Protein AF-A0A5D5AL04-F1 (afdb_monomer)

Sequence (338 aa):
MSRSDGGATDTDVDTGRRIQTFDVGSADVNRARELASLRPDDERTLESIAHVFAAERDDLATGFVEAVREHPAADALDRDELDGSLEREQRELLEELPHGECDAAFFDRRISGDETATLLAAGPDAYLGSREVYYEGILRAIADDVKAEYAPETDLEPVEDERTDGGAVTTNADSPNGVSDAVDAVVDRALAFVRVANVDEQLAMRAYASARDDEVEAYEAKLERQQSKLDDYERQIEEYEAKLERTEDSREALETATERVKSSVDEVRSVSDDVTRRTERIDDLADEQEGSINEIAGEISGLSATVEEIASNAEEVSATSERAEELTDDTTDTAQEA

Secondary structure (DSSP, 8-state):
-------------------------HHHHHHHHHHHT--HHHHHHHHHTHHHHHHHHHHHHHHHHHHHHHSGGGGGS-TTTSSSHHHHHHHHHHHHGGGS---HHHHHHHHSSHHHHHHHHH-HHHHHHHTHHHHHHHHHHHHHHHHHHT---------------------GGGSTTHHHHHHHHHHHHHHHHHHHHHHHHHHHHHHHHHHHHHHHHHHHHHHHHHHHHHHHHHHHHHHHHHHHHHHHHHHHHHHHHHHHHHHHHHHHHHHHHHHHHHHHHHHHHHHHHHHHHHHHHHHHHHHHHHHHHHHHHHHHHHHHHHHHHHHHHHHHHHHH--

Foldseek 3Di:
DDDDDDPDPPCPPDDDQQLDADQQDQVLLVVLCVVLVQDLVLLVLLLVCLVLLVVCLQVLLVLLLVLLCPDPLVVVADPVLSPPPSSVVSSVCSNVLSNRPPGSVVLSCVLNDPNLSRQCSSHLCSVVRSCVSVLVRSLVSQLVVLCVQLPPPPPDDPDPDDDDPDDDPDDCPPPPCSVVVSVVSSVSSSSSVVSSVSSSSSSNVVSSVVSVVVVVVVVVVVVVVVVVVVVVVVVVVVVVVVVVVVVVVVVVVVVVVVVVVVVVVVVVVVVVVVVVVVVVVVVVVVVVVVVVVVVVVVVVVVVVVVVVVVVVVVVVVVVVVVVVVVVVVVVVVVVVVD

Structure (mmCIF, N/CA/C/O backbone):
data_AF-A0A5D5AL04-F1
#
_entry.id   AF-A0A5D5AL04-F1
#
loop_
_atom_site.group_PDB
_atom_site.id
_atom_site.type_symbol
_atom_site.label_atom_id
_atom_site.label_alt_id
_atom_site.label_comp_id
_atom_site.label_asym_id
_atom_site.label_entity_id
_atom_site.label_seq_id
_atom_site.pdbx_PDB_ins_code
_atom_site.Cartn_x
_atom_site.Cartn_y
_atom_site.Cartn_z
_atom_site.occupancy
_atom_site.B_iso_or_equiv
_atom_site.auth_seq_id
_atom_site.auth_comp_id
_atom_site.auth_asym_id
_atom_site.auth_atom_id
_atom_site.pdbx_PDB_model_num
ATOM 1 N N . MET A 1 1 ? 1.130 -22.561 33.135 1.00 36.22 1 MET A N 1
ATOM 2 C CA . MET A 1 1 ? 1.062 -23.740 32.246 1.00 36.22 1 MET A CA 1
ATOM 3 C C . MET A 1 1 ? 0.287 -23.335 31.007 1.00 36.22 1 MET A C 1
ATOM 5 O O . MET A 1 1 ? -0.773 -22.763 31.189 1.00 36.22 1 MET A O 1
ATOM 9 N N . SER A 1 2 ? 0.857 -23.635 29.830 1.00 36.88 2 SER A N 1
ATOM 10 C CA . SER A 1 2 ? 0.327 -23.508 28.453 1.00 36.88 2 SER A CA 1
ATOM 11 C C . SER A 1 2 ? -0.110 -22.109 27.998 1.00 36.88 2 SER A C 1
ATOM 13 O O . SER A 1 2 ? -0.991 -21.519 28.601 1.00 36.88 2 SER A O 1
ATOM 15 N N . ARG A 1 3 ? 0.607 -21.480 27.046 1.00 35.94 3 ARG A N 1
ATOM 16 C CA . ARG A 1 3 ? 0.515 -21.676 25.569 1.00 35.94 3 ARG A CA 1
ATOM 17 C C . ARG A 1 3 ? -0.892 -21.336 25.060 1.00 35.94 3 ARG A C 1
ATOM 19 O O . ARG A 1 3 ? -1.846 -21.810 25.648 1.00 35.94 3 ARG A O 1
ATOM 26 N N . SER A 1 4 ? -1.131 -20.648 23.957 1.00 39.19 4 SER A N 1
ATOM 27 C CA . SER A 1 4 ? -0.363 -19.927 22.934 1.00 39.19 4 SER A CA 1
ATOM 28 C C . SER A 1 4 ? -1.421 -19.691 21.855 1.00 39.19 4 SER A C 1
ATOM 30 O O . SER A 1 4 ? -2.043 -20.668 21.457 1.00 39.19 4 SER A O 1
ATOM 32 N N . ASP A 1 5 ? -1.637 -18.462 21.415 1.00 37.41 5 ASP A N 1
ATOM 33 C CA . ASP A 1 5 ? -2.084 -18.147 20.052 1.00 37.41 5 ASP A CA 1
ATOM 34 C C . ASP A 1 5 ? -1.955 -16.622 19.943 1.00 37.41 5 ASP A C 1
ATOM 36 O O . ASP A 1 5 ? -2.556 -15.883 20.713 1.00 37.41 5 ASP A O 1
ATOM 40 N N . GLY A 1 6 ? -1.023 -16.083 19.164 1.00 33.12 6 GLY A N 1
ATOM 41 C CA . GLY A 1 6 ? -0.797 -16.469 17.773 1.00 33.12 6 GLY A CA 1
ATOM 42 C C . GLY A 1 6 ? -1.682 -15.635 16.845 1.00 33.12 6 GLY A C 1
ATOM 43 O O . GLY A 1 6 ? -2.194 -16.153 15.865 1.00 33.12 6 GLY A O 1
ATOM 44 N N . GLY A 1 7 ? -1.908 -14.357 17.170 1.00 29.14 7 GLY A N 1
ATOM 45 C CA . GLY A 1 7 ? -2.490 -13.394 16.241 1.00 29.14 7 GLY A CA 1
ATOM 46 C C . GLY A 1 7 ? -1.429 -13.010 15.222 1.00 29.14 7 GLY A C 1
ATOM 47 O O . GLY A 1 7 ? -0.551 -12.206 15.526 1.00 29.14 7 GLY A O 1
ATOM 48 N N . ALA A 1 8 ? -1.483 -13.675 14.072 1.00 34.47 8 ALA A N 1
ATOM 49 C CA . ALA A 1 8 ? -0.608 -13.495 12.930 1.00 34.47 8 ALA A CA 1
ATOM 50 C C . ALA A 1 8 ? -0.366 -12.009 12.638 1.00 34.47 8 ALA A C 1
ATOM 52 O O . ALA A 1 8 ? -1.284 -11.257 12.311 1.00 34.47 8 ALA A O 1
ATOM 53 N N . THR A 1 9 ? 0.895 -11.602 12.751 1.00 34.66 9 THR A N 1
ATOM 54 C CA . THR A 1 9 ? 1.420 -10.463 12.016 1.00 34.66 9 THR A CA 1
ATOM 55 C C . THR A 1 9 ? 1.240 -10.794 10.545 1.00 34.66 9 THR A C 1
ATOM 57 O O . THR A 1 9 ? 1.940 -11.659 10.015 1.00 34.66 9 THR A O 1
ATOM 60 N N . ASP A 1 10 ? 0.253 -10.157 9.921 1.00 32.47 10 ASP A N 1
ATOM 61 C CA . ASP A 1 10 ? 0.095 -10.112 8.473 1.00 32.47 10 ASP A CA 1
ATOM 62 C C . ASP A 1 10 ? 1.333 -9.404 7.919 1.00 32.47 10 ASP A C 1
ATOM 64 O O . ASP A 1 10 ? 1.432 -8.179 7.847 1.00 32.47 10 ASP A O 1
ATOM 68 N N . THR A 1 11 ? 2.364 -10.216 7.722 1.00 34.59 11 THR A N 1
ATOM 69 C CA . THR A 1 11 ? 3.660 -9.827 7.196 1.00 34.59 11 THR A CA 1
ATOM 70 C C . THR A 1 11 ? 3.531 -10.037 5.705 1.00 34.59 11 THR A C 1
ATOM 72 O O . THR A 1 11 ? 4.137 -10.940 5.144 1.00 34.59 11 THR A O 1
ATOM 75 N N . ASP A 1 12 ? 2.691 -9.221 5.076 1.00 31.91 12 ASP A N 1
ATOM 76 C CA . ASP A 1 12 ? 2.691 -9.061 3.627 1.00 31.91 12 ASP A CA 1
ATOM 77 C C . ASP A 1 12 ? 3.860 -8.121 3.287 1.00 31.91 12 ASP A C 1
ATOM 79 O O . ASP A 1 12 ? 3.718 -6.954 2.924 1.00 31.91 12 ASP A O 1
ATOM 83 N N . VAL A 1 13 ? 5.055 -8.624 3.606 1.00 42.19 13 VAL A N 1
ATOM 84 C CA . VAL A 1 13 ? 6.355 -8.146 3.151 1.00 42.19 13 VAL A CA 1
ATOM 85 C C . VAL A 1 13 ? 6.809 -9.203 2.162 1.00 42.19 13 VAL A C 1
ATOM 87 O O . VAL A 1 13 ? 7.663 -10.015 2.488 1.00 42.19 13 VAL A O 1
ATOM 90 N N . ASP A 1 14 ? 6.161 -9.250 1.003 1.00 39.50 14 ASP A N 1
ATOM 91 C CA . ASP A 1 14 ? 6.799 -9.691 -0.231 1.00 39.50 14 ASP A CA 1
ATOM 92 C C . ASP A 1 14 ? 5.910 -9.314 -1.418 1.00 39.50 14 ASP A C 1
ATOM 94 O O . ASP A 1 14 ? 5.070 -10.072 -1.897 1.00 39.50 14 ASP A O 1
ATOM 98 N N . THR A 1 15 ? 6.056 -8.086 -1.891 1.00 36.84 15 THR A N 1
ATOM 99 C CA . THR A 1 15 ? 5.738 -7.811 -3.288 1.00 36.84 15 THR A CA 1
ATOM 100 C C . THR A 1 15 ? 7.000 -7.201 -3.845 1.00 36.84 15 THR A C 1
ATOM 102 O O . THR A 1 15 ? 7.194 -5.985 -3.811 1.00 36.84 15 THR A O 1
ATOM 105 N N . GLY A 1 16 ? 7.915 -8.081 -4.271 1.00 37.78 16 GLY A N 1
ATOM 106 C CA . GLY A 1 16 ? 8.957 -7.716 -5.218 1.00 37.78 16 GLY A CA 1
ATOM 107 C C . GLY A 1 16 ? 8.349 -6.756 -6.231 1.00 37.78 16 GLY A C 1
ATOM 108 O O . GLY A 1 16 ? 7.228 -6.980 -6.693 1.00 37.78 16 GLY A O 1
ATOM 109 N N . ARG A 1 17 ? 9.040 -5.637 -6.452 1.00 45.44 17 ARG A N 1
ATOM 110 C CA . ARG A 1 17 ? 8.623 -4.491 -7.264 1.00 45.44 17 ARG A CA 1
ATOM 111 C C . ARG A 1 17 ? 8.517 -4.913 -8.734 1.00 45.44 17 ARG A C 1
ATOM 113 O O . ARG A 1 17 ? 9.268 -4.455 -9.579 1.00 45.44 17 ARG A O 1
ATOM 120 N N . ARG A 1 18 ? 7.607 -5.834 -9.028 1.00 47.00 18 ARG A N 1
ATOM 121 C CA . ARG A 1 18 ? 7.218 -6.245 -10.361 1.00 47.00 18 ARG A CA 1
ATOM 122 C C . ARG A 1 18 ? 6.164 -5.251 -10.787 1.00 47.00 18 ARG A C 1
ATOM 124 O O . ARG A 1 18 ? 5.056 -5.234 -10.256 1.00 47.00 18 ARG A O 1
ATOM 131 N N . ILE A 1 19 ? 6.565 -4.380 -11.697 1.00 50.06 19 ILE A N 1
ATOM 132 C CA . ILE A 1 19 ? 5.641 -3.611 -12.516 1.00 50.06 19 ILE A CA 1
ATOM 133 C C . ILE A 1 19 ? 4.645 -4.624 -13.094 1.00 50.06 19 ILE A C 1
ATOM 135 O O . ILE A 1 19 ? 5.056 -5.530 -13.818 1.00 50.06 19 ILE A O 1
ATOM 139 N N . GLN A 1 20 ? 3.367 -4.547 -12.697 1.00 52.91 20 GLN A N 1
ATOM 140 C CA . GLN A 1 20 ? 2.340 -5.357 -13.351 1.00 52.91 20 GLN A CA 1
ATOM 141 C C . GLN A 1 20 ? 2.321 -4.973 -14.831 1.00 52.91 20 GLN A C 1
ATOM 143 O O . GLN A 1 20 ? 2.463 -3.803 -15.186 1.00 52.91 20 GLN A O 1
ATOM 148 N N . THR A 1 21 ? 2.260 -5.998 -15.673 1.00 55.88 21 THR A N 1
ATOM 149 C CA . THR A 1 21 ? 2.518 -5.936 -17.110 1.00 55.88 21 THR A CA 1
ATOM 150 C C . THR A 1 21 ? 1.619 -4.916 -17.791 1.00 55.88 21 THR A C 1
ATOM 152 O O . THR A 1 21 ? 0.400 -5.070 -17.850 1.00 55.88 21 THR A O 1
ATOM 155 N N . PHE A 1 22 ? 2.248 -3.869 -18.315 1.00 70.94 22 PHE A N 1
ATOM 156 C CA . PHE A 1 22 ? 1.641 -2.980 -19.286 1.00 70.94 22 PHE A CA 1
ATOM 157 C C . PHE A 1 22 ? 1.600 -3.710 -20.629 1.00 70.94 22 PHE A C 1
ATOM 159 O O . PHE A 1 22 ? 2.621 -3.803 -21.307 1.00 70.94 22 PHE A O 1
ATOM 166 N N . ASP A 1 23 ? 0.425 -4.215 -21.002 1.00 80.56 23 ASP A N 1
ATOM 167 C CA . ASP A 1 23 ? 0.227 -4.844 -22.309 1.00 80.56 23 ASP A CA 1
ATOM 168 C C . ASP A 1 23 ? 0.397 -3.790 -23.417 1.00 80.56 23 ASP A C 1
ATOM 170 O O . ASP A 1 23 ? -0.375 -2.826 -23.514 1.00 80.56 23 ASP A O 1
ATOM 174 N N . VAL A 1 24 ? 1.400 -3.963 -24.279 1.00 84.38 24 VAL A N 1
ATOM 175 C CA . VAL A 1 24 ? 1.680 -3.009 -25.359 1.00 84.38 24 VAL A CA 1
ATOM 176 C C . VAL A 1 24 ? 0.790 -3.314 -26.563 1.00 84.38 24 VAL A C 1
ATOM 178 O O . VAL A 1 24 ? 1.021 -4.242 -27.339 1.00 84.38 24 VAL A O 1
ATOM 181 N N . GLY A 1 25 ? -0.234 -2.487 -26.781 1.00 88.88 25 GLY A N 1
ATOM 182 C CA . GLY A 1 25 ? -1.136 -2.627 -27.919 1.00 88.88 25 GLY A CA 1
ATOM 183 C C . GLY A 1 25 ? -0.622 -1.971 -29.205 1.00 88.88 25 GLY A C 1
ATOM 184 O O . GLY A 1 25 ? 0.168 -1.026 -29.199 1.00 88.88 25 GLY A O 1
ATOM 185 N N . SER A 1 26 ? -1.177 -2.373 -30.357 1.00 91.25 26 SER A N 1
ATOM 186 C CA . SER A 1 26 ? -0.870 -1.731 -31.650 1.00 91.25 26 SER A CA 1
ATOM 187 C C . SER A 1 26 ? -1.196 -0.234 -31.673 1.00 91.25 26 SER A C 1
ATOM 189 O O . SER A 1 26 ? -0.561 0.525 -32.400 1.00 91.25 26 SER A O 1
ATOM 191 N N . ALA A 1 27 ? -2.180 0.215 -30.889 1.00 92.69 27 ALA A N 1
ATOM 192 C CA . ALA A 1 27 ? -2.491 1.636 -30.752 1.00 92.69 27 ALA A CA 1
ATOM 193 C C . ALA A 1 27 ? -1.359 2.408 -30.054 1.00 92.69 27 ALA A C 1
ATOM 195 O O . ALA A 1 27 ? -1.054 3.536 -30.446 1.00 92.69 27 ALA A O 1
ATOM 196 N N . ASP A 1 28 ? -0.718 1.790 -29.063 1.00 92.06 28 ASP A N 1
ATOM 197 C CA . ASP A 1 28 ? 0.365 2.390 -28.288 1.00 92.06 28 ASP A CA 1
ATOM 198 C C . ASP A 1 28 ? 1.630 2.499 -29.130 1.00 92.06 28 ASP A C 1
ATOM 200 O O . ASP A 1 28 ? 2.216 3.580 -29.211 1.00 92.06 28 ASP A O 1
ATOM 204 N N . VAL A 1 29 ? 1.968 1.430 -29.857 1.00 92.69 29 VAL A N 1
ATOM 205 C CA . VAL A 1 29 ? 3.078 1.432 -30.818 1.00 92.69 29 VAL A CA 1
ATOM 206 C C . VAL A 1 29 ? 2.851 2.460 -31.922 1.00 92.69 29 VAL A C 1
ATOM 208 O O . VAL A 1 29 ? 3.733 3.268 -32.193 1.00 92.69 29 VAL A O 1
ATOM 211 N N . ASN A 1 30 ? 1.664 2.506 -32.535 1.00 93.19 30 ASN A N 1
ATOM 212 C CA . ASN A 1 30 ? 1.379 3.483 -33.592 1.00 93.19 30 ASN A CA 1
ATOM 213 C C . ASN A 1 30 ? 1.510 4.929 -33.100 1.00 93.19 30 ASN A C 1
ATOM 215 O O . ASN A 1 30 ? 2.070 5.768 -33.804 1.00 93.19 30 ASN A O 1
ATOM 219 N N . ARG A 1 31 ? 1.044 5.213 -31.880 1.00 94.31 31 ARG A N 1
ATOM 220 C CA . ARG A 1 31 ? 1.194 6.532 -31.260 1.00 94.31 31 ARG A CA 1
ATOM 221 C C . ARG A 1 31 ? 2.664 6.870 -31.005 1.00 94.31 31 ARG A C 1
ATOM 223 O O . ARG A 1 31 ? 3.086 7.979 -31.319 1.00 94.31 31 ARG A O 1
ATOM 230 N N . ALA A 1 32 ? 3.436 5.935 -30.453 1.00 95.19 32 ALA A N 1
ATOM 231 C CA . ALA A 1 32 ? 4.858 6.138 -30.193 1.00 95.19 32 ALA A CA 1
ATOM 232 C C . ALA A 1 32 ? 5.642 6.361 -31.499 1.00 95.19 32 ALA A C 1
ATOM 234 O O . ALA A 1 32 ? 6.460 7.279 -31.575 1.00 95.19 32 ALA A O 1
ATOM 235 N N . ARG A 1 33 ? 5.327 5.603 -32.561 1.00 94.19 33 ARG A N 1
ATOM 236 C CA . ARG A 1 33 ? 5.897 5.775 -33.910 1.00 94.19 33 ARG A CA 1
ATOM 237 C C . ARG A 1 33 ? 5.571 7.145 -34.501 1.00 94.19 33 ARG A C 1
ATOM 239 O O . ARG A 1 33 ? 6.461 7.792 -35.048 1.00 94.19 33 ARG A O 1
ATOM 246 N N . GLU A 1 34 ? 4.334 7.621 -34.352 1.00 95.25 34 GLU A N 1
ATOM 247 C CA . GLU A 1 34 ? 3.935 8.965 -34.792 1.00 95.25 34 GLU A CA 1
ATOM 248 C C . GLU A 1 34 ? 4.726 10.059 -34.055 1.00 95.25 34 GLU A C 1
ATOM 250 O O . GLU A 1 34 ? 5.278 10.956 -34.694 1.00 95.25 34 GLU A O 1
ATOM 255 N N . LEU A 1 35 ? 4.851 9.952 -32.728 1.00 95.88 35 LEU A N 1
ATOM 256 C CA . LEU A 1 35 ? 5.594 10.910 -31.901 1.00 95.88 35 LEU A CA 1
ATOM 257 C C . LEU A 1 35 ? 7.097 10.914 -32.210 1.00 95.88 35 LEU A C 1
ATOM 259 O O . LEU A 1 35 ? 7.695 11.983 -32.323 1.00 95.88 35 LEU A O 1
ATOM 263 N N . ALA A 1 36 ? 7.691 9.736 -32.415 1.00 94.38 36 ALA A N 1
ATOM 264 C CA . ALA A 1 36 ? 9.090 9.591 -32.812 1.00 94.38 36 ALA A CA 1
ATOM 265 C C . ALA A 1 36 ? 9.331 9.934 -34.293 1.00 94.38 36 ALA A C 1
ATOM 267 O O . ALA A 1 36 ? 10.472 9.980 -34.742 1.00 94.38 36 ALA A O 1
ATOM 268 N N . SER A 1 37 ? 8.274 10.177 -35.079 1.00 95.12 37 SER A N 1
ATOM 269 C CA . SER A 1 37 ? 8.350 10.310 -36.538 1.00 95.12 37 SER A CA 1
ATOM 270 C C . SER A 1 37 ? 8.998 9.101 -37.229 1.00 95.12 37 SER A C 1
ATOM 272 O O . SER A 1 37 ? 9.634 9.283 -38.266 1.00 95.12 37 SER A O 1
ATOM 274 N N . LEU A 1 38 ? 8.862 7.887 -36.683 1.00 92.75 38 LEU A N 1
ATOM 275 C CA . LEU A 1 38 ? 9.399 6.662 -37.283 1.00 92.75 38 LEU A CA 1
ATOM 276 C C . LEU A 1 38 ? 8.580 6.291 -38.527 1.00 92.75 38 LEU A C 1
ATOM 278 O O . LEU A 1 38 ? 7.364 6.094 -38.454 1.00 92.75 38 LEU A O 1
ATOM 282 N N . ARG A 1 39 ? 9.242 6.234 -39.681 1.00 90.69 39 ARG A N 1
ATOM 283 C CA . ARG A 1 39 ? 8.632 5.996 -40.995 1.00 90.69 39 ARG A CA 1
ATOM 284 C C . ARG A 1 39 ? 9.034 4.623 -41.538 1.00 90.69 39 ARG A C 1
ATOM 286 O O . ARG A 1 39 ? 10.096 4.126 -41.185 1.00 90.69 39 ARG A O 1
ATOM 293 N N . PRO A 1 40 ? 8.270 4.065 -42.496 1.00 90.56 40 PRO A N 1
ATOM 294 C CA . PRO A 1 40 ? 8.672 2.843 -43.203 1.00 90.56 40 PRO A CA 1
ATOM 295 C C . PRO A 1 40 ? 10.044 2.942 -43.889 1.00 90.56 40 PRO A C 1
ATOM 297 O O . PRO A 1 40 ? 10.721 1.943 -44.098 1.00 90.56 40 PRO A O 1
ATOM 300 N N . ASP A 1 41 ? 10.464 4.152 -44.262 1.00 92.44 41 ASP A N 1
ATOM 301 C CA . ASP A 1 41 ? 11.786 4.396 -44.841 1.00 92.44 41 ASP A CA 1
ATOM 302 C C . ASP A 1 41 ? 12.901 4.200 -43.809 1.00 92.44 41 ASP A C 1
ATOM 304 O O . ASP A 1 41 ? 13.938 3.641 -44.149 1.00 92.44 41 ASP A O 1
ATOM 308 N N . ASP A 1 42 ? 12.658 4.593 -42.554 1.00 93.88 42 ASP A N 1
ATOM 309 C CA . ASP A 1 42 ? 13.594 4.386 -41.449 1.00 93.88 42 ASP A CA 1
ATOM 310 C C . ASP A 1 42 ? 13.761 2.876 -41.171 1.00 93.88 42 ASP A C 1
ATOM 312 O O . ASP A 1 42 ? 14.873 2.421 -40.941 1.00 93.88 42 ASP A O 1
ATOM 316 N N . GLU A 1 43 ? 12.692 2.075 -41.274 1.00 91.75 43 GLU A N 1
ATOM 317 C CA . GLU A 1 43 ? 12.746 0.608 -41.104 1.00 91.75 43 GLU A CA 1
ATOM 318 C C . GLU A 1 43 ? 13.595 -0.073 -42.179 1.00 91.75 43 GLU A C 1
ATOM 320 O O . GLU A 1 43 ? 14.416 -0.932 -41.875 1.00 91.75 43 GLU A O 1
ATOM 325 N N . ARG A 1 44 ? 13.465 0.365 -43.436 1.00 92.75 44 ARG A N 1
ATOM 326 C CA . ARG A 1 44 ? 14.329 -0.115 -44.525 1.00 92.75 44 ARG A CA 1
ATOM 327 C C . ARG A 1 44 ? 15.784 0.297 -44.316 1.00 92.75 44 ARG A C 1
ATOM 329 O O . ARG A 1 44 ? 16.690 -0.466 -44.642 1.00 92.75 44 ARG A O 1
ATOM 336 N N . THR A 1 45 ? 16.015 1.502 -43.793 1.00 94.44 45 THR A N 1
ATOM 337 C CA . THR A 1 45 ? 17.360 1.959 -43.429 1.00 94.44 45 THR A CA 1
ATOM 338 C C . THR A 1 45 ? 17.939 1.092 -42.315 1.00 94.44 45 THR A C 1
ATOM 340 O O . THR A 1 45 ? 19.068 0.635 -42.461 1.00 94.44 45 THR A O 1
ATOM 343 N N . LEU A 1 46 ? 17.173 0.804 -41.258 1.00 94.31 46 LEU A N 1
ATOM 344 C CA . LEU A 1 46 ? 17.571 -0.092 -40.166 1.00 94.31 46 LEU A CA 1
ATOM 345 C C . LEU A 1 46 ? 17.932 -1.491 -40.675 1.00 94.31 46 LEU A C 1
ATOM 347 O O . LEU A 1 46 ? 18.997 -2.004 -40.339 1.00 94.31 46 LEU A O 1
ATOM 351 N N . GLU A 1 47 ? 17.108 -2.053 -41.560 1.00 94.44 47 GLU A N 1
ATOM 352 C CA . GLU A 1 47 ? 17.369 -3.360 -42.167 1.00 94.44 47 GLU A CA 1
ATOM 353 C C . GLU A 1 47 ? 18.672 -3.353 -42.981 1.00 94.44 47 GLU A C 1
ATOM 355 O O . GLU A 1 47 ? 19.455 -4.300 -42.915 1.00 94.44 47 GLU A O 1
ATOM 360 N N . SER A 1 48 ? 18.958 -2.256 -43.695 1.00 94.50 48 SER A N 1
ATOM 361 C CA . SER A 1 48 ? 20.189 -2.112 -44.487 1.00 94.50 48 SER A CA 1
ATOM 362 C C . SER A 1 48 ? 21.470 -2.022 -43.654 1.00 94.50 48 SER A C 1
ATOM 364 O O . SER A 1 48 ? 22.543 -2.314 -44.176 1.00 94.50 48 SER A O 1
ATOM 366 N N . ILE A 1 49 ? 21.364 -1.635 -42.378 1.00 95.56 49 ILE A N 1
ATOM 367 C CA . ILE A 1 49 ? 22.497 -1.522 -41.450 1.00 95.56 49 ILE A CA 1
ATOM 368 C C . ILE A 1 49 ? 22.504 -2.621 -40.388 1.00 95.56 49 ILE A C 1
ATOM 370 O O . ILE A 1 49 ? 23.250 -2.525 -39.417 1.00 95.56 49 ILE A O 1
ATOM 374 N N . ALA A 1 50 ? 21.709 -3.682 -40.542 1.00 95.69 50 ALA A N 1
ATOM 375 C CA . ALA A 1 50 ? 21.642 -4.758 -39.556 1.00 95.69 50 ALA A CA 1
ATOM 376 C C . ALA A 1 50 ? 23.006 -5.415 -39.270 1.00 95.69 50 ALA A C 1
ATOM 378 O O . ALA A 1 50 ? 23.265 -5.859 -38.152 1.00 95.69 50 ALA A O 1
ATOM 379 N N . HIS A 1 51 ? 23.920 -5.429 -40.249 1.00 95.44 51 HIS A N 1
ATOM 380 C CA . HIS A 1 51 ? 25.291 -5.913 -40.057 1.00 95.44 51 HIS A CA 1
ATOM 381 C C . HIS A 1 51 ? 26.096 -5.063 -39.067 1.00 95.44 51 HIS A C 1
ATOM 383 O O . HIS A 1 51 ? 26.959 -5.607 -38.385 1.00 95.44 51 HIS A O 1
ATOM 389 N N . VAL A 1 52 ? 25.799 -3.764 -38.957 1.00 96.25 52 VAL A N 1
ATOM 390 C CA . VAL A 1 52 ? 26.417 -2.856 -37.978 1.00 96.25 52 VAL A CA 1
ATOM 391 C C . VAL A 1 52 ? 26.010 -3.262 -36.561 1.00 96.25 52 VAL A C 1
ATOM 393 O O . VAL A 1 52 ? 26.860 -3.401 -35.688 1.00 96.25 52 VAL A O 1
ATOM 396 N N . PHE A 1 53 ? 24.721 -3.542 -36.344 1.00 95.31 53 PHE A N 1
ATOM 397 C CA . PHE A 1 53 ? 24.214 -4.026 -35.055 1.00 95.31 53 PHE A CA 1
ATOM 398 C C . PHE A 1 53 ? 24.797 -5.393 -34.697 1.00 95.31 53 PHE A C 1
ATOM 400 O O . PHE A 1 53 ? 25.236 -5.604 -33.570 1.00 95.31 53 PHE A O 1
ATOM 407 N N . ALA A 1 54 ? 24.854 -6.309 -35.667 1.00 94.81 54 ALA A N 1
ATOM 408 C CA . ALA A 1 54 ? 25.408 -7.642 -35.463 1.00 94.81 54 ALA A CA 1
ATOM 409 C C . ALA A 1 54 ? 26.903 -7.617 -35.094 1.00 94.81 54 ALA A C 1
ATOM 411 O O . ALA A 1 54 ? 27.343 -8.461 -34.314 1.00 94.81 54 ALA A O 1
ATOM 412 N N . ALA A 1 55 ? 27.675 -6.667 -35.637 1.00 95.06 55 ALA A N 1
ATOM 413 C CA . ALA A 1 55 ? 29.095 -6.507 -35.325 1.00 95.06 55 ALA A CA 1
ATOM 414 C C . ALA A 1 55 ? 29.333 -6.021 -33.885 1.00 95.06 55 ALA A C 1
ATOM 416 O O . ALA A 1 55 ? 30.237 -6.518 -33.220 1.00 95.06 55 ALA A O 1
ATOM 417 N N . GLU A 1 56 ? 28.495 -5.105 -33.396 1.00 95.62 56 GLU A N 1
ATOM 418 C CA . GLU A 1 56 ? 28.635 -4.487 -32.069 1.00 95.62 56 GLU A CA 1
ATOM 419 C C . GLU A 1 56 ? 27.864 -5.230 -30.958 1.00 95.62 56 GLU A C 1
ATOM 421 O O . GLU A 1 56 ? 28.012 -4.926 -29.775 1.00 95.62 56 GLU A O 1
ATOM 426 N N . ARG A 1 57 ? 27.027 -6.214 -31.317 1.00 95.31 57 ARG A N 1
ATOM 427 C CA . ARG A 1 57 ? 26.059 -6.887 -30.431 1.00 95.31 57 ARG A CA 1
ATOM 428 C C . ARG A 1 57 ? 26.636 -7.305 -29.076 1.00 95.31 57 ARG A C 1
ATOM 430 O O . ARG A 1 57 ? 26.039 -7.030 -28.036 1.00 95.31 57 ARG A O 1
ATOM 437 N N . ASP A 1 58 ? 27.757 -8.021 -29.087 1.00 94.69 58 ASP A N 1
ATOM 438 C CA . ASP A 1 58 ? 28.318 -8.629 -27.876 1.00 94.69 58 ASP A CA 1
ATOM 439 C C . ASP A 1 58 ? 28.971 -7.588 -26.954 1.00 94.69 58 ASP A C 1
ATOM 441 O O . ASP A 1 58 ? 28.797 -7.655 -25.732 1.00 94.69 58 ASP A O 1
ATOM 445 N N . ASP A 1 59 ? 29.654 -6.601 -27.535 1.00 95.19 59 ASP A N 1
ATOM 446 C CA . ASP A 1 59 ? 30.304 -5.521 -26.791 1.00 95.19 59 ASP A CA 1
ATOM 447 C C . ASP A 1 59 ? 29.259 -4.580 -26.176 1.00 95.19 59 ASP A C 1
ATOM 449 O O . ASP A 1 59 ? 29.355 -4.232 -24.998 1.00 95.19 59 ASP A O 1
ATOM 453 N N . LEU A 1 60 ? 28.199 -4.243 -26.919 1.00 95.00 60 LEU A N 1
ATOM 454 C CA . LEU A 1 60 ? 27.117 -3.393 -26.416 1.00 95.00 60 LEU A CA 1
ATOM 455 C C . LEU A 1 60 ? 26.252 -4.088 -25.367 1.00 95.00 60 LEU A C 1
ATOM 457 O O . LEU A 1 60 ? 25.859 -3.446 -24.395 1.00 95.00 60 LEU A O 1
ATOM 461 N N . ALA A 1 61 ? 25.964 -5.384 -25.516 1.00 92.62 61 ALA A N 1
ATOM 462 C CA . ALA A 1 61 ? 25.235 -6.134 -24.494 1.00 92.62 61 ALA A CA 1
ATOM 463 C C . ALA A 1 61 ? 26.024 -6.205 -23.176 1.00 92.62 61 ALA A C 1
ATOM 465 O O . ALA A 1 61 ? 25.452 -6.015 -22.102 1.00 92.62 61 ALA A O 1
ATOM 466 N N . THR A 1 62 ? 27.342 -6.416 -23.259 1.00 92.00 62 THR A N 1
ATOM 467 C CA . THR A 1 62 ? 28.232 -6.414 -22.089 1.00 92.00 62 THR A CA 1
ATOM 468 C C . THR A 1 62 ? 28.290 -5.026 -21.452 1.00 92.00 62 THR A C 1
ATOM 470 O O . THR A 1 62 ? 28.032 -4.884 -20.255 1.00 92.00 62 THR A O 1
ATOM 473 N N . GLY A 1 63 ? 28.551 -3.994 -22.260 1.00 91.94 63 GLY A N 1
ATOM 474 C CA . GLY A 1 63 ? 28.635 -2.611 -21.795 1.00 91.94 63 GLY A CA 1
ATOM 475 C C . GLY A 1 63 ? 27.333 -2.118 -21.165 1.00 91.94 63 GLY A C 1
ATOM 476 O O . GLY A 1 63 ? 27.367 -1.386 -20.181 1.00 91.94 63 GLY A O 1
ATOM 477 N N . PHE A 1 64 ? 26.178 -2.566 -21.664 1.00 90.31 64 PHE A N 1
ATOM 478 C CA . PHE A 1 64 ? 24.882 -2.239 -21.077 1.00 90.31 64 PHE A CA 1
ATOM 479 C C . PHE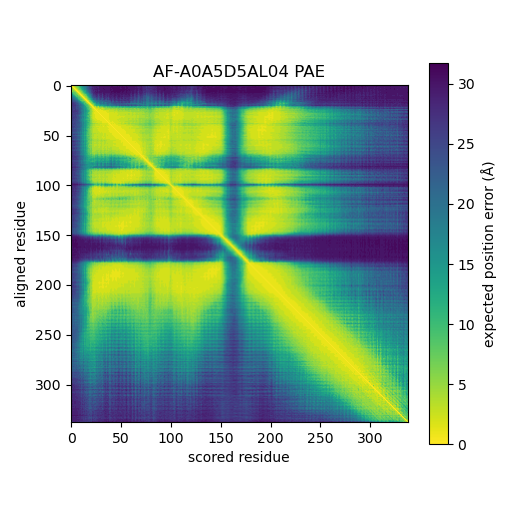 A 1 64 ? 24.749 -2.778 -19.647 1.00 90.31 64 PHE A C 1
ATOM 481 O O . PHE A 1 64 ? 24.380 -2.036 -18.738 1.00 90.31 64 PHE A O 1
ATOM 488 N N . VAL A 1 65 ? 25.081 -4.052 -19.416 1.00 87.44 65 VAL A N 1
ATOM 489 C CA . VAL A 1 65 ? 25.018 -4.656 -18.073 1.00 87.44 65 VAL A CA 1
ATOM 490 C C . VAL A 1 65 ? 26.006 -3.982 -17.119 1.00 87.44 65 VAL A C 1
ATOM 492 O O . VAL A 1 65 ? 25.680 -3.757 -15.951 1.00 87.44 65 VAL A O 1
ATOM 495 N N . GLU A 1 66 ? 27.198 -3.624 -17.599 1.00 88.00 66 GLU A N 1
ATOM 496 C CA . GLU A 1 66 ? 28.165 -2.838 -16.826 1.00 88.00 66 GLU A CA 1
ATOM 497 C C . GLU A 1 66 ? 27.603 -1.459 -16.456 1.00 88.00 66 GLU A C 1
ATOM 499 O O . GLU A 1 66 ? 27.603 -1.105 -15.277 1.00 88.00 66 GLU A O 1
ATOM 504 N N . ALA A 1 67 ? 27.021 -0.732 -17.413 1.00 87.75 67 ALA A N 1
ATOM 505 C CA . ALA A 1 67 ? 26.410 0.574 -17.171 1.00 87.75 67 ALA A CA 1
ATOM 506 C C . ALA A 1 67 ? 25.254 0.503 -16.160 1.00 87.75 67 ALA A C 1
ATOM 508 O O . ALA A 1 67 ? 25.146 1.354 -15.276 1.00 87.75 67 ALA A O 1
ATOM 509 N N . VAL A 1 68 ? 24.416 -0.539 -16.236 1.00 85.00 68 VAL A N 1
ATOM 510 C CA . VAL A 1 68 ? 23.360 -0.790 -15.244 1.00 85.00 68 VAL A CA 1
ATOM 511 C C . VAL A 1 68 ? 23.962 -0.999 -13.858 1.00 85.00 68 VAL A C 1
ATOM 513 O O . VAL A 1 68 ? 23.470 -0.402 -12.908 1.00 85.00 68 VAL A O 1
ATOM 516 N N . ARG A 1 69 ? 25.027 -1.802 -13.724 1.00 82.44 69 ARG A N 1
ATOM 517 C CA . ARG A 1 69 ? 25.685 -2.091 -12.434 1.00 82.44 69 ARG A CA 1
ATOM 518 C C . ARG A 1 69 ? 26.389 -0.879 -11.827 1.00 82.44 69 ARG A C 1
ATOM 520 O O . ARG A 1 69 ? 26.458 -0.770 -10.605 1.00 82.44 69 ARG A O 1
ATOM 527 N N . GLU A 1 70 ? 26.939 -0.002 -12.657 1.00 84.44 70 GLU A N 1
ATOM 528 C CA . GLU A 1 70 ? 27.609 1.223 -12.211 1.00 84.44 70 GLU A CA 1
ATOM 529 C C . GLU A 1 70 ? 26.621 2.334 -11.832 1.00 84.44 70 GLU A C 1
ATOM 531 O O . GLU A 1 70 ? 26.986 3.281 -11.127 1.00 84.44 70 GLU A O 1
ATOM 536 N N . HIS A 1 71 ? 25.361 2.223 -12.261 1.00 81.94 71 HIS A N 1
ATOM 537 C CA . HIS A 1 71 ? 24.347 3.219 -11.964 1.00 81.94 71 HIS A CA 1
ATOM 538 C C . HIS A 1 71 ? 24.009 3.242 -10.458 1.00 81.94 71 HIS A C 1
ATOM 540 O O . HIS A 1 71 ? 23.771 2.191 -9.865 1.00 81.94 71 HIS A O 1
ATOM 546 N N . PRO A 1 72 ? 23.869 4.417 -9.810 1.00 78.06 72 PRO A N 1
ATOM 547 C CA . PRO A 1 72 ? 23.543 4.502 -8.379 1.00 78.06 72 PRO A CA 1
ATOM 548 C C . PRO A 1 72 ? 22.240 3.796 -7.975 1.00 78.06 72 PRO A C 1
ATOM 550 O O . PRO A 1 72 ? 22.067 3.400 -6.827 1.00 78.06 72 PRO A O 1
ATOM 553 N N . ALA A 1 73 ? 21.306 3.648 -8.915 1.00 68.94 73 ALA A N 1
ATOM 554 C CA . ALA A 1 73 ? 20.049 2.937 -8.689 1.00 68.94 73 ALA A CA 1
ATOM 555 C C . ALA A 1 73 ? 20.184 1.400 -8.723 1.00 68.94 73 ALA A C 1
ATOM 557 O O . ALA A 1 73 ? 19.230 0.708 -8.375 1.00 68.94 73 ALA A O 1
ATOM 558 N N . ALA A 1 74 ? 21.349 0.861 -9.101 1.00 68.94 74 ALA A N 1
ATOM 559 C CA . ALA A 1 74 ? 21.625 -0.575 -9.112 1.00 68.94 74 ALA A CA 1
ATOM 560 C C . ALA A 1 74 ? 21.569 -1.204 -7.715 1.00 68.94 74 ALA A C 1
ATOM 562 O O . ALA A 1 74 ? 21.275 -2.387 -7.590 1.00 68.94 74 ALA A O 1
ATOM 563 N N . ASP A 1 75 ? 21.791 -0.416 -6.656 1.00 69.38 75 ASP A N 1
ATOM 564 C CA . ASP A 1 75 ? 21.653 -0.868 -5.264 1.00 69.38 75 ASP A CA 1
ATOM 565 C C . ASP A 1 75 ? 20.224 -1.335 -4.928 1.00 69.38 75 ASP A C 1
ATOM 567 O O . ASP A 1 75 ? 20.022 -2.052 -3.948 1.00 69.38 75 ASP A O 1
ATOM 571 N N . ALA A 1 76 ? 19.228 -0.920 -5.721 1.00 65.12 76 ALA A N 1
ATOM 572 C CA . ALA A 1 76 ? 17.836 -1.338 -5.578 1.00 65.12 76 ALA A CA 1
ATOM 573 C 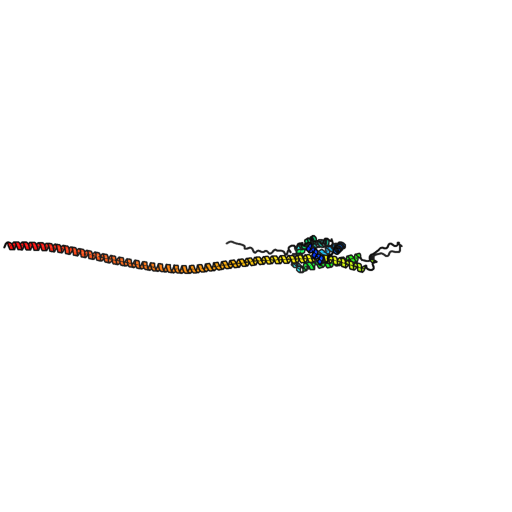C . ALA A 1 76 ? 17.493 -2.625 -6.353 1.00 65.12 76 ALA A C 1
ATOM 575 O O . ALA A 1 76 ? 16.361 -3.095 -6.237 1.00 65.12 76 ALA A O 1
ATOM 576 N N . LEU A 1 77 ? 18.430 -3.164 -7.138 1.00 67.69 77 LEU A N 1
ATOM 577 C CA . LEU A 1 77 ? 18.260 -4.365 -7.956 1.00 67.69 77 LEU A CA 1
ATOM 578 C C . LEU A 1 77 ? 18.850 -5.580 -7.237 1.00 67.69 77 LEU A C 1
ATOM 580 O O . LEU A 1 77 ? 19.896 -5.477 -6.588 1.00 67.69 77 LEU A O 1
ATOM 584 N N . ASP A 1 78 ? 18.206 -6.740 -7.366 1.00 67.25 78 ASP A N 1
ATOM 585 C CA . ASP A 1 78 ? 18.811 -7.986 -6.906 1.00 67.25 78 ASP A CA 1
ATOM 586 C C . ASP A 1 78 ? 19.982 -8.349 -7.833 1.00 67.25 78 ASP A C 1
ATOM 588 O O . ASP A 1 78 ? 19.839 -8.422 -9.055 1.00 67.25 78 ASP A O 1
ATOM 592 N N . ARG A 1 79 ? 21.172 -8.555 -7.259 1.00 61.75 79 ARG A N 1
ATOM 593 C CA . ARG A 1 79 ? 22.387 -8.852 -8.033 1.00 61.75 79 ARG A CA 1
ATOM 594 C C . ARG A 1 79 ? 22.275 -10.167 -8.796 1.00 61.75 79 ARG A C 1
ATOM 596 O O . ARG A 1 79 ? 22.871 -10.272 -9.862 1.00 61.75 79 ARG A O 1
ATOM 603 N N . ASP A 1 80 ? 21.507 -11.122 -8.275 1.00 61.88 80 ASP A N 1
ATOM 604 C CA . ASP A 1 80 ? 21.302 -12.419 -8.919 1.00 61.88 80 ASP A CA 1
ATOM 605 C C . ASP A 1 80 ? 20.300 -12.326 -10.094 1.00 61.88 80 ASP A C 1
ATOM 607 O O . ASP A 1 80 ? 20.387 -13.118 -11.032 1.00 61.88 80 ASP A O 1
ATOM 611 N N . GLU A 1 81 ? 19.393 -11.335 -10.099 1.00 57.78 81 GLU A N 1
ATOM 612 C CA . GLU A 1 81 ? 18.455 -11.064 -11.210 1.00 57.78 81 GLU A CA 1
ATOM 613 C C . GLU A 1 81 ? 19.133 -10.366 -12.405 1.00 57.78 81 GLU A C 1
ATOM 615 O O . GLU A 1 81 ? 18.642 -10.440 -13.531 1.00 57.78 81 GLU A O 1
ATOM 620 N N . LEU A 1 82 ? 20.286 -9.722 -12.188 1.00 60.78 82 LEU A N 1
ATOM 621 C CA . LEU A 1 82 ? 21.044 -9.005 -13.224 1.00 60.78 82 LEU A CA 1
ATOM 622 C C . LEU A 1 82 ? 22.035 -9.879 -14.003 1.00 60.78 82 LEU A C 1
ATOM 624 O O . LEU A 1 82 ? 22.585 -9.434 -15.015 1.00 60.78 82 LEU A O 1
ATOM 628 N N . ASP A 1 83 ? 22.298 -11.104 -13.552 1.00 66.00 83 ASP A N 1
ATOM 629 C CA . ASP A 1 83 ? 23.350 -11.942 -14.121 1.00 66.00 83 ASP A CA 1
ATOM 630 C C . ASP A 1 83 ? 22.855 -12.781 -15.308 1.00 66.00 83 ASP A C 1
ATOM 632 O O . ASP A 1 83 ? 21.854 -13.487 -15.233 1.00 66.00 83 ASP A O 1
ATOM 636 N N . GLY A 1 84 ? 23.592 -12.735 -16.426 1.00 68.62 84 GLY A N 1
ATOM 637 C CA . GLY A 1 84 ? 23.489 -13.623 -17.595 1.00 68.62 84 GLY A CA 1
ATOM 638 C C . GLY A 1 84 ? 22.173 -13.620 -18.393 1.00 68.62 84 GLY A C 1
ATOM 639 O O . GLY A 1 84 ? 22.204 -13.917 -19.585 1.00 68.62 84 GLY A O 1
ATOM 640 N N . SER A 1 85 ? 21.016 -13.330 -17.792 1.00 79.50 85 SER A N 1
ATOM 641 C CA . SER A 1 85 ? 19.723 -13.209 -18.483 1.00 79.50 85 SER A CA 1
ATOM 642 C C . SER A 1 85 ? 19.609 -11.872 -19.193 1.00 79.50 85 SER A C 1
ATOM 644 O O . SER A 1 85 ? 19.440 -11.857 -20.409 1.00 79.50 85 SER A O 1
ATOM 646 N N . LEU A 1 86 ? 19.875 -10.780 -18.470 1.00 82.38 86 LEU A N 1
ATOM 647 C CA . LEU A 1 86 ? 19.842 -9.425 -19.014 1.00 82.38 86 LEU A CA 1
ATOM 648 C C . LEU A 1 86 ? 20.777 -9.267 -20.220 1.00 82.38 86 LEU A C 1
ATOM 650 O O . LEU A 1 86 ? 20.380 -8.757 -21.260 1.00 82.38 86 LEU A O 1
ATOM 654 N N . GLU A 1 87 ? 22.002 -9.783 -20.121 1.00 87.12 87 GLU A N 1
ATOM 655 C CA . GLU A 1 87 ? 22.978 -9.739 -21.215 1.00 87.12 87 GLU A CA 1
ATOM 656 C C . GLU A 1 87 ? 22.538 -10.550 -22.448 1.00 87.12 87 GLU A C 1
ATOM 658 O O . GLU A 1 87 ? 22.867 -10.197 -23.577 1.00 87.12 87 GLU A O 1
ATOM 663 N N . ARG A 1 88 ? 21.819 -11.666 -22.262 1.00 88.06 88 ARG A N 1
ATOM 664 C CA . ARG A 1 88 ? 21.286 -12.465 -23.380 1.00 88.06 88 ARG A CA 1
ATOM 665 C C . ARG A 1 88 ? 20.124 -11.753 -24.056 1.00 88.06 88 ARG A C 1
ATOM 667 O O . ARG A 1 88 ? 20.092 -11.698 -25.278 1.00 88.06 88 ARG A O 1
ATOM 674 N N . GLU A 1 89 ? 19.221 -11.182 -23.274 1.00 86.81 89 GLU A N 1
ATOM 675 C CA . GLU A 1 89 ? 18.081 -10.431 -23.792 1.00 86.81 89 GLU A CA 1
ATOM 676 C C . GLU A 1 89 ? 18.535 -9.164 -24.537 1.00 86.81 89 GLU A C 1
ATOM 678 O O . GLU A 1 89 ? 18.025 -8.857 -25.611 1.00 86.81 89 GLU A O 1
ATOM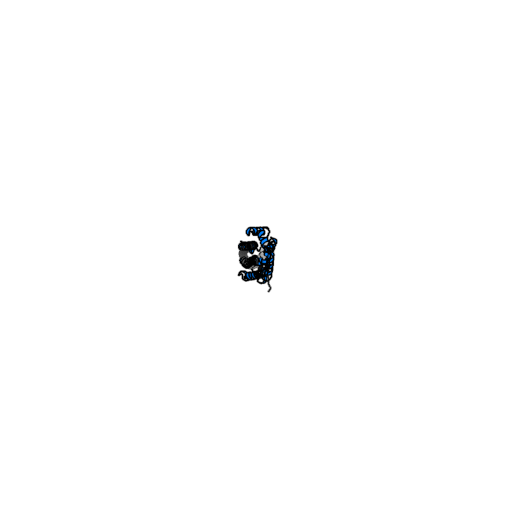 683 N N . GLN A 1 90 ? 19.570 -8.469 -24.049 1.00 90.25 90 GLN A N 1
ATOM 684 C CA . GLN A 1 90 ? 20.138 -7.329 -24.776 1.00 90.25 90 GLN A CA 1
ATOM 685 C C . GLN A 1 90 ? 20.786 -7.738 -26.110 1.00 90.25 90 GLN A C 1
ATOM 687 O O . GLN A 1 90 ? 20.738 -6.969 -27.069 1.00 90.25 90 GLN A O 1
ATOM 692 N N . ARG A 1 91 ? 21.362 -8.945 -26.214 1.00 92.00 91 ARG A N 1
ATOM 693 C CA . ARG A 1 91 ? 21.831 -9.476 -27.509 1.00 92.00 91 ARG A CA 1
ATOM 694 C C . ARG A 1 91 ? 20.673 -9.731 -28.464 1.00 92.00 91 ARG A C 1
ATOM 696 O O . ARG A 1 91 ? 20.764 -9.343 -29.621 1.00 92.00 91 ARG A O 1
ATOM 703 N N . GLU A 1 92 ? 19.610 -10.362 -27.973 1.00 89.44 92 GLU A N 1
ATOM 704 C CA . GLU A 1 92 ? 18.400 -10.650 -28.751 1.00 89.44 92 GLU A CA 1
ATOM 705 C C . GLU A 1 92 ? 17.743 -9.353 -29.240 1.00 89.44 92 GLU A C 1
ATOM 707 O O . GLU A 1 92 ? 17.418 -9.236 -30.417 1.00 89.44 92 GLU A O 1
ATOM 712 N N . LEU A 1 93 ? 17.680 -8.320 -28.392 1.00 87.69 93 LEU A N 1
ATOM 713 C CA . LEU A 1 93 ? 17.260 -6.980 -28.802 1.00 87.69 93 LEU A CA 1
ATOM 714 C C . LEU A 1 93 ? 18.088 -6.459 -29.978 1.00 87.69 93 LEU A C 1
ATOM 716 O O . LEU A 1 93 ? 17.521 -6.000 -30.964 1.00 87.69 93 LEU A O 1
ATOM 720 N N . LEU A 1 94 ? 19.417 -6.459 -29.856 1.00 91.56 94 LEU A N 1
ATOM 721 C CA . LEU A 1 94 ? 20.301 -5.892 -30.878 1.00 91.56 94 LEU A CA 1
ATOM 722 C C . LEU A 1 94 ? 20.250 -6.683 -32.194 1.00 91.56 94 LEU A C 1
ATOM 724 O O . LEU A 1 94 ? 20.514 -6.111 -33.248 1.00 91.56 94 LEU A O 1
ATOM 728 N N . GLU A 1 95 ? 19.876 -7.963 -32.147 1.00 90.62 95 GLU A N 1
ATOM 729 C CA . GLU A 1 95 ? 19.583 -8.771 -33.334 1.00 90.62 95 GLU A CA 1
ATOM 730 C C . GLU A 1 95 ? 18.222 -8.429 -33.950 1.00 90.62 95 GLU A C 1
ATOM 732 O O . GLU A 1 95 ? 18.127 -8.271 -35.162 1.00 90.62 95 GLU A O 1
ATOM 737 N N . GLU A 1 96 ? 17.166 -8.297 -33.147 1.00 89.69 96 GLU A N 1
ATOM 738 C CA . GLU A 1 96 ? 15.799 -8.101 -33.646 1.00 89.69 96 GLU A CA 1
ATOM 739 C C . GLU A 1 96 ? 15.508 -6.657 -34.085 1.00 89.69 96 GLU A C 1
ATOM 741 O O . GLU A 1 96 ? 14.814 -6.441 -35.081 1.00 89.69 96 GLU A O 1
ATOM 746 N N . LEU A 1 97 ? 16.056 -5.663 -33.377 1.00 88.56 97 LEU A N 1
ATOM 747 C CA . LEU A 1 97 ? 15.785 -4.237 -33.584 1.00 88.56 97 LEU A CA 1
ATOM 748 C C . LEU A 1 97 ? 15.987 -3.754 -35.036 1.00 88.56 97 LEU A C 1
ATOM 750 O O . LEU A 1 97 ? 15.132 -3.008 -35.521 1.00 88.56 97 LEU A O 1
ATOM 754 N N . PRO A 1 98 ? 17.062 -4.133 -35.762 1.00 89.38 98 PRO A N 1
ATOM 755 C CA . PRO A 1 98 ? 17.241 -3.691 -37.142 1.00 89.38 98 PRO A CA 1
ATOM 756 C C . PRO A 1 98 ? 16.363 -4.441 -38.157 1.00 89.38 98 PRO A C 1
ATOM 758 O O . PRO A 1 98 ? 16.194 -3.958 -39.273 1.00 89.38 98 PRO A O 1
ATOM 761 N N . HIS A 1 99 ? 15.788 -5.598 -37.813 1.00 81.44 99 HIS A N 1
ATOM 762 C CA . HIS A 1 99 ? 15.123 -6.496 -38.768 1.00 81.44 99 HIS A CA 1
ATOM 763 C C . HIS A 1 99 ? 13.611 -6.252 -38.961 1.00 81.44 99 HIS A C 1
ATOM 765 O O . HIS A 1 99 ? 12.896 -7.107 -39.477 1.00 81.44 99 HIS A O 1
ATOM 771 N N . GLY A 1 100 ? 13.140 -5.035 -38.671 1.00 61.56 100 GLY A N 1
ATOM 772 C CA . GLY A 1 100 ? 12.028 -4.429 -39.418 1.00 61.56 100 GLY A CA 1
ATOM 773 C C . GLY A 1 100 ? 10.599 -4.844 -39.055 1.00 61.56 100 GLY A C 1
ATOM 774 O O . GLY A 1 100 ? 9.664 -4.391 -39.711 1.00 61.56 100 GLY A O 1
ATOM 775 N N . GLU A 1 101 ? 10.383 -5.613 -37.990 1.00 67.12 101 GLU A N 1
ATOM 776 C CA . GLU A 1 101 ? 9.042 -5.870 -37.444 1.00 67.12 101 GLU A CA 1
ATOM 777 C C . GLU A 1 101 ? 8.955 -5.386 -35.991 1.00 67.12 101 GLU A C 1
ATOM 779 O O . GLU A 1 101 ? 8.595 -6.132 -35.085 1.00 67.12 101 GLU A O 1
ATOM 784 N N . CYS A 1 102 ? 9.277 -4.106 -35.757 1.00 77.00 102 CYS A N 1
ATOM 785 C CA . CYS A 1 102 ? 9.012 -3.416 -34.487 1.00 77.00 102 CYS A CA 1
ATOM 786 C C . CYS A 1 102 ? 7.499 -3.185 -34.304 1.00 77.00 102 CYS A C 1
ATOM 788 O O . CYS A 1 102 ? 7.002 -2.054 -34.268 1.00 77.00 102 CYS A O 1
ATOM 790 N N . ASP A 1 103 ? 6.748 -4.279 -34.279 1.00 86.38 103 ASP A N 1
ATOM 791 C CA . ASP A 1 103 ? 5.307 -4.320 -34.155 1.00 86.38 103 ASP A CA 1
ATOM 792 C C . ASP A 1 103 ? 4.875 -4.375 -32.681 1.00 86.38 103 ASP A C 1
ATOM 794 O O . ASP A 1 103 ? 5.677 -4.266 -31.750 1.00 86.38 103 ASP A O 1
ATOM 798 N N . ALA A 1 104 ? 3.568 -4.503 -32.457 1.00 88.88 104 ALA A N 1
ATOM 799 C CA . ALA A 1 104 ? 3.033 -4.610 -31.104 1.00 88.88 104 ALA A CA 1
ATOM 800 C C . ALA A 1 104 ? 3.567 -5.835 -30.357 1.00 88.88 104 ALA A C 1
ATOM 802 O O . ALA A 1 104 ? 3.861 -5.721 -29.177 1.00 88.88 104 ALA A O 1
ATOM 803 N N . ALA A 1 105 ? 3.727 -6.979 -31.025 1.00 88.50 105 ALA A N 1
ATOM 804 C CA . ALA A 1 105 ? 4.152 -8.214 -30.375 1.00 88.50 105 ALA A CA 1
ATOM 805 C C . ALA A 1 105 ? 5.631 -8.171 -29.963 1.00 88.50 105 ALA A C 1
ATOM 807 O O . ALA A 1 105 ? 5.996 -8.719 -28.922 1.00 88.50 105 ALA A O 1
ATOM 808 N N . PHE A 1 106 ? 6.478 -7.520 -30.763 1.00 88.25 106 PHE A N 1
ATOM 809 C CA . PHE A 1 106 ? 7.864 -7.235 -30.408 1.00 88.25 106 PHE A CA 1
ATOM 810 C C . PHE A 1 106 ? 7.949 -6.377 -29.141 1.00 88.25 106 PHE A C 1
ATOM 812 O O . PHE A 1 106 ? 8.555 -6.793 -28.152 1.00 88.25 106 PHE A O 1
ATOM 819 N N . PHE A 1 107 ? 7.304 -5.204 -29.143 1.00 89.31 107 PHE A N 1
ATOM 820 C CA . PHE A 1 107 ? 7.379 -4.297 -27.999 1.00 89.31 107 PHE A CA 1
ATOM 821 C C . PHE A 1 107 ? 6.665 -4.843 -26.764 1.00 89.31 107 PHE A C 1
ATOM 823 O O . PHE A 1 107 ? 7.142 -4.619 -25.662 1.00 89.31 107 PHE A O 1
ATOM 830 N N . ASP A 1 108 ? 5.572 -5.584 -26.924 1.00 88.62 108 ASP A N 1
ATOM 831 C CA . ASP A 1 108 ? 4.883 -6.226 -25.805 1.00 88.62 108 ASP A CA 1
ATOM 832 C C . ASP A 1 108 ? 5.788 -7.235 -25.101 1.00 88.62 108 ASP A C 1
ATOM 834 O O . ASP A 1 108 ? 6.017 -7.116 -23.902 1.00 88.62 108 ASP A O 1
ATOM 838 N N . ARG A 1 109 ? 6.412 -8.153 -25.853 1.00 87.75 109 ARG A N 1
ATOM 839 C CA . ARG A 1 109 ? 7.379 -9.113 -25.297 1.00 87.75 109 ARG A CA 1
ATOM 840 C C . ARG A 1 109 ? 8.521 -8.408 -24.569 1.00 87.75 109 ARG A C 1
ATOM 842 O O . ARG A 1 109 ? 8.906 -8.833 -23.487 1.00 87.75 109 ARG A O 1
ATOM 849 N N . ARG A 1 110 ? 9.053 -7.346 -25.171 1.00 86.88 110 ARG A N 1
ATOM 850 C CA . ARG A 1 110 ? 10.187 -6.594 -24.636 1.00 86.88 110 ARG A CA 1
ATOM 851 C C . ARG A 1 110 ? 9.841 -5.8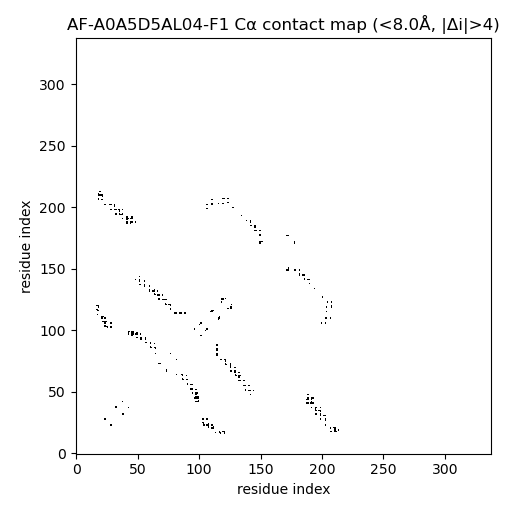27 -23.359 1.00 86.88 110 ARG A C 1
ATOM 853 O O . ARG A 1 110 ? 10.580 -5.894 -22.385 1.00 86.88 110 ARG A O 1
ATOM 860 N N . ILE A 1 111 ? 8.740 -5.080 -23.364 1.00 87.62 111 ILE A N 1
ATOM 861 C CA . ILE A 1 111 ? 8.339 -4.210 -22.251 1.00 87.62 111 ILE A CA 1
ATOM 862 C C . ILE A 1 111 ? 7.751 -5.016 -21.089 1.00 87.62 111 ILE A C 1
ATOM 864 O O . ILE A 1 111 ? 7.980 -4.667 -19.932 1.00 87.62 111 ILE A O 1
ATOM 868 N N . SER A 1 112 ? 7.048 -6.107 -21.393 1.00 82.75 112 SER A N 1
ATOM 869 C CA . SER A 1 112 ? 6.515 -7.046 -20.401 1.00 82.75 112 SER A CA 1
ATOM 870 C C . SER A 1 112 ? 7.555 -8.060 -19.907 1.00 82.75 112 SER A C 1
ATOM 872 O O . SER A 1 112 ? 7.242 -8.865 -19.030 1.00 82.75 112 SER A O 1
ATOM 874 N N . GLY A 1 113 ? 8.775 -8.043 -20.458 1.00 81.94 113 GLY A N 1
ATOM 875 C CA . GLY A 1 113 ? 9.888 -8.883 -20.019 1.00 81.94 113 GLY A CA 1
ATOM 876 C C . GLY A 1 113 ? 10.304 -8.577 -18.578 1.00 81.94 113 GLY A C 1
ATOM 877 O O . GLY A 1 113 ? 10.314 -7.416 -18.154 1.00 81.94 113 GLY A O 1
ATOM 878 N N . ASP A 1 114 ? 10.661 -9.622 -17.825 1.00 76.88 114 ASP A N 1
ATOM 879 C CA . ASP A 1 114 ? 11.067 -9.510 -16.417 1.00 76.88 114 ASP A CA 1
ATOM 880 C C . ASP A 1 114 ? 12.281 -8.573 -16.269 1.00 76.88 114 ASP A C 1
ATOM 882 O O . ASP A 1 114 ? 12.359 -7.784 -15.334 1.00 76.88 114 ASP A O 1
ATOM 886 N N . GLU A 1 115 ? 13.207 -8.599 -17.219 1.00 78.56 115 GLU A N 1
ATOM 887 C CA . GLU A 1 115 ? 14.421 -7.791 -17.237 1.00 78.56 115 GLU A CA 1
ATOM 888 C C . GLU A 1 115 ? 14.158 -6.287 -17.446 1.00 78.56 115 GLU A C 1
ATOM 890 O O . GLU A 1 115 ? 14.685 -5.452 -16.701 1.00 78.56 115 GLU A O 1
ATOM 895 N N . THR A 1 116 ? 13.305 -5.919 -18.411 1.00 81.31 116 THR A N 1
ATOM 896 C CA . THR A 1 116 ? 12.881 -4.520 -18.610 1.00 81.31 116 THR A CA 1
ATOM 897 C C . THR A 1 116 ? 12.103 -4.018 -17.395 1.00 81.31 116 THR A C 1
ATOM 899 O O . THR A 1 116 ? 12.337 -2.897 -16.931 1.00 81.31 116 THR A O 1
ATOM 902 N N . ALA A 1 117 ? 11.231 -4.854 -16.824 1.00 79.25 117 ALA A N 1
ATOM 903 C CA . ALA A 1 117 ? 10.522 -4.538 -15.589 1.00 79.25 117 ALA A CA 1
ATOM 904 C C . ALA A 1 117 ? 11.494 -4.309 -14.419 1.00 79.25 117 ALA A C 1
ATOM 906 O O . ALA A 1 117 ? 11.339 -3.327 -13.691 1.00 79.25 117 ALA A O 1
ATOM 907 N N . THR A 1 118 ? 12.526 -5.144 -14.274 1.00 78.50 118 THR A N 1
ATOM 908 C CA . THR A 1 118 ? 13.582 -5.003 -13.260 1.00 78.50 118 THR A CA 1
ATOM 909 C C . THR A 1 118 ? 14.333 -3.680 -13.413 1.00 78.50 118 THR A C 1
ATOM 911 O O . THR A 1 118 ? 14.468 -2.930 -12.445 1.00 78.50 118 THR A O 1
ATOM 914 N N . LEU A 1 119 ? 14.747 -3.307 -14.627 1.00 81.06 119 LEU A N 1
ATOM 915 C CA . LEU A 1 119 ? 15.407 -2.017 -14.869 1.00 81.06 119 LEU A CA 1
ATOM 916 C C . LEU A 1 119 ? 14.504 -0.820 -14.560 1.00 81.06 119 LEU A C 1
ATOM 918 O O . LEU A 1 119 ? 14.924 0.127 -13.893 1.00 81.06 119 LEU A O 1
ATOM 922 N N . LEU A 1 120 ? 13.249 -0.861 -15.007 1.00 84.19 120 LEU A N 1
ATOM 923 C CA . LEU A 1 120 ? 12.273 0.188 -14.720 1.00 84.19 120 LEU A CA 1
ATOM 924 C C . LEU A 1 120 ? 11.936 0.256 -13.220 1.00 84.19 120 LEU A C 1
ATOM 926 O O . LEU A 1 120 ? 11.675 1.340 -12.697 1.00 84.19 120 LEU A O 1
ATOM 930 N N . ALA A 1 121 ? 12.010 -0.863 -12.495 1.00 79.12 121 ALA A N 1
ATOM 931 C CA . ALA A 1 121 ? 11.834 -0.930 -11.047 1.00 79.12 121 ALA A CA 1
ATOM 932 C C . ALA A 1 121 ? 12.982 -0.256 -10.267 1.00 79.12 121 ALA A C 1
ATOM 934 O O . ALA A 1 121 ? 12.719 0.331 -9.205 1.00 79.12 121 ALA A O 1
ATOM 935 N N . ALA A 1 122 ? 14.218 -0.268 -10.789 1.00 80.44 122 ALA A N 1
ATOM 936 C CA . ALA A 1 122 ? 15.315 0.580 -10.292 1.00 80.44 122 ALA A CA 1
ATOM 937 C C . ALA A 1 122 ? 15.059 2.074 -10.524 1.00 80.44 122 ALA A C 1
ATOM 939 O O . ALA A 1 122 ? 15.556 2.914 -9.773 1.00 80.44 122 ALA A O 1
ATOM 940 N N . GLY A 1 123 ? 14.242 2.405 -11.519 1.00 84.06 123 GLY A N 1
ATOM 941 C CA . GLY A 1 123 ? 13.783 3.752 -11.816 1.00 84.06 123 GLY A CA 1
ATOM 942 C C . GLY A 1 123 ? 14.071 4.156 -13.262 1.00 84.06 123 GLY A C 1
ATOM 943 O O . GLY A 1 123 ? 14.957 3.595 -13.910 1.00 84.06 123 GLY A O 1
ATOM 944 N N . PRO A 1 124 ? 13.353 5.171 -13.775 1.00 87.50 124 PRO A N 1
ATOM 945 C CA . PRO A 1 124 ? 13.473 5.599 -15.166 1.00 87.50 124 PRO A CA 1
ATOM 946 C C . PRO A 1 124 ? 14.879 6.104 -15.510 1.00 87.50 124 PRO A C 1
ATOM 948 O O . PRO A 1 124 ? 15.329 5.917 -16.635 1.00 87.50 124 PRO A O 1
ATOM 951 N N . ASP A 1 125 ? 15.600 6.679 -14.543 1.00 87.94 125 ASP A N 1
ATOM 952 C CA . ASP A 1 125 ? 16.965 7.173 -14.747 1.00 87.94 125 ASP A CA 1
ATOM 953 C C . ASP A 1 125 ? 17.954 6.035 -15.037 1.00 87.94 125 ASP A C 1
ATOM 955 O O . ASP A 1 125 ? 18.820 6.181 -15.893 1.00 87.94 125 ASP A O 1
ATOM 959 N N . ALA A 1 126 ? 17.795 4.880 -14.381 1.00 85.06 126 ALA A N 1
ATOM 960 C CA . ALA A 1 126 ? 18.641 3.709 -14.613 1.00 85.06 126 ALA A CA 1
ATOM 961 C C . ALA A 1 126 ? 18.390 3.109 -16.001 1.00 85.06 126 ALA A C 1
ATOM 963 O O . ALA A 1 126 ? 19.324 2.799 -16.745 1.00 85.06 126 ALA A O 1
ATOM 964 N N . TYR A 1 127 ? 17.110 2.999 -16.367 1.00 87.31 127 TYR A N 1
ATOM 965 C CA . TYR A 1 127 ? 16.704 2.541 -17.689 1.00 87.31 127 TYR A CA 1
ATOM 966 C C . TYR A 1 127 ? 17.203 3.481 -18.793 1.00 87.31 127 TYR A C 1
ATOM 968 O O . TYR A 1 127 ? 17.777 3.016 -19.765 1.00 87.31 127 TYR A O 1
ATOM 976 N N . LEU A 1 128 ? 17.041 4.800 -18.656 1.00 89.31 128 LEU A N 1
ATOM 977 C CA . LEU A 1 128 ? 17.496 5.755 -19.674 1.00 89.31 128 LEU A CA 1
ATOM 978 C C . LEU A 1 128 ? 19.022 5.885 -19.714 1.00 89.31 128 LEU A C 1
ATOM 980 O O . LEU A 1 128 ? 19.596 5.945 -20.797 1.00 89.31 128 LEU A O 1
ATOM 984 N N . GLY A 1 129 ? 19.683 5.899 -18.554 1.00 87.44 129 GLY A N 1
ATOM 985 C CA . GLY A 1 129 ? 21.137 6.026 -18.455 1.00 87.44 129 GLY A CA 1
ATOM 986 C C . GLY A 1 129 ? 21.877 4.841 -19.072 1.00 87.44 129 GLY A C 1
ATOM 987 O O . GLY A 1 129 ? 22.836 5.030 -19.813 1.00 87.44 129 GLY A O 1
ATOM 988 N N . SER A 1 130 ? 21.389 3.616 -18.858 1.00 86.69 130 SER A N 1
ATOM 989 C CA . SER A 1 130 ? 21.992 2.412 -19.454 1.00 86.69 130 SER A CA 1
ATOM 990 C C . SER A 1 130 ? 21.936 2.389 -20.989 1.00 86.69 130 SER A C 1
ATOM 992 O O . SER A 1 130 ? 22.787 1.773 -21.630 1.00 86.69 130 SER A O 1
ATOM 994 N N . ARG A 1 131 ? 20.999 3.119 -21.609 1.00 88.06 131 ARG A N 1
ATOM 995 C CA . ARG A 1 131 ? 20.874 3.207 -23.076 1.00 88.06 131 ARG A CA 1
ATOM 996 C C . ARG A 1 131 ? 21.926 4.083 -23.735 1.00 88.06 131 ARG A C 1
ATOM 998 O O . ARG A 1 131 ? 22.096 3.984 -24.949 1.00 88.06 131 ARG A O 1
ATOM 1005 N N . GLU A 1 132 ? 22.639 4.920 -22.979 1.00 91.00 132 GLU A N 1
ATOM 1006 C CA . GLU A 1 132 ? 23.729 5.741 -23.519 1.00 91.00 132 GLU A CA 1
ATOM 1007 C C . GLU A 1 132 ? 24.773 4.874 -24.240 1.00 91.00 132 GLU A C 1
ATOM 1009 O O . GLU A 1 132 ? 25.242 5.256 -25.311 1.00 91.00 132 GLU A O 1
ATOM 1014 N N . VAL A 1 133 ? 25.012 3.653 -23.740 1.00 92.88 133 VAL A N 1
ATOM 1015 C CA . VAL A 1 133 ? 25.877 2.642 -24.369 1.00 92.88 133 VAL A CA 1
ATOM 1016 C C . VAL A 1 133 ? 25.459 2.361 -25.815 1.00 92.88 133 VAL A C 1
ATOM 1018 O O . VAL A 1 133 ? 26.302 2.328 -26.711 1.00 92.88 133 VAL A O 1
ATOM 1021 N N . TYR A 1 134 ? 24.156 2.214 -26.074 1.00 92.31 134 TYR A N 1
ATOM 1022 C CA . TYR A 1 134 ? 23.641 1.972 -27.422 1.00 92.31 134 TYR A CA 1
ATOM 1023 C C . TYR A 1 134 ? 23.786 3.190 -28.320 1.00 92.31 134 TYR A C 1
ATOM 1025 O O . TYR A 1 134 ? 24.206 3.051 -29.468 1.00 92.31 134 TYR A O 1
ATOM 1033 N N . TYR A 1 135 ? 23.477 4.383 -27.808 1.00 93.75 135 TYR A N 1
ATOM 1034 C CA . TYR A 1 135 ? 23.638 5.612 -28.580 1.00 93.75 135 TYR A CA 1
ATOM 1035 C C . TYR A 1 135 ? 25.092 5.842 -28.974 1.00 93.75 135 TYR A C 1
ATOM 1037 O O . TYR A 1 135 ? 25.386 6.110 -30.136 1.00 93.75 135 TYR A O 1
ATOM 1045 N N . GLU A 1 136 ? 26.011 5.706 -28.030 1.00 94.88 136 GLU A N 1
ATOM 1046 C CA . GLU A 1 136 ? 27.428 5.914 -28.273 1.00 94.88 136 GLU A CA 1
ATOM 1047 C C . GLU A 1 136 ? 28.014 4.858 -29.222 1.00 94.88 136 GLU A C 1
ATOM 1049 O O . GLU A 1 136 ? 28.734 5.207 -30.163 1.00 94.88 136 GLU A O 1
ATOM 1054 N N . GLY A 1 137 ? 27.678 3.586 -29.005 1.00 95.81 137 GLY A N 1
ATOM 1055 C CA . GLY A 1 137 ? 28.174 2.467 -29.797 1.00 95.81 137 GLY A CA 1
ATOM 1056 C C . GLY A 1 137 ? 27.663 2.466 -31.231 1.00 95.81 137 GLY A C 1
ATOM 1057 O O . GLY A 1 137 ? 28.446 2.526 -32.179 1.00 95.81 137 GLY A O 1
ATOM 1058 N N . ILE A 1 138 ? 26.341 2.476 -31.406 1.00 96.62 138 ILE A N 1
ATOM 1059 C CA . ILE A 1 138 ? 25.717 2.335 -32.728 1.00 96.62 138 ILE A CA 1
ATOM 1060 C C . ILE A 1 138 ? 26.000 3.559 -33.599 1.00 96.62 138 ILE A C 1
ATOM 1062 O O . ILE A 1 138 ? 26.299 3.409 -34.781 1.00 96.62 138 ILE A O 1
ATOM 1066 N N . LEU A 1 139 ? 25.982 4.778 -33.043 1.00 97.38 139 LEU A N 1
ATOM 1067 C CA . LEU A 1 139 ? 26.286 5.978 -33.833 1.00 97.38 139 LEU A CA 1
ATOM 1068 C C . LEU A 1 139 ? 27.741 6.000 -34.324 1.00 97.38 139 LEU A C 1
ATOM 1070 O O . LEU A 1 139 ? 28.003 6.477 -35.432 1.00 97.38 139 LEU A O 1
ATOM 1074 N N . ARG A 1 140 ? 28.691 5.476 -33.538 1.00 97.00 140 ARG A N 1
ATOM 1075 C CA . ARG A 1 140 ? 30.085 5.328 -33.985 1.00 97.00 140 ARG A CA 1
ATOM 1076 C C . ARG A 1 140 ? 30.231 4.242 -35.033 1.00 97.00 140 ARG A C 1
ATOM 1078 O O . ARG A 1 140 ? 30.859 4.501 -36.055 1.00 97.00 140 ARG A O 1
ATOM 1085 N N . ALA A 1 141 ? 29.605 3.093 -34.815 1.00 97.31 141 ALA A N 1
ATOM 1086 C CA . ALA A 1 141 ? 29.643 1.984 -35.753 1.00 97.31 141 ALA A CA 1
ATOM 1087 C C . ALA A 1 141 ? 29.022 2.367 -37.108 1.00 97.31 141 ALA A C 1
ATOM 1089 O O . ALA A 1 141 ? 29.605 2.085 -38.148 1.00 97.31 141 ALA A O 1
ATOM 1090 N N . ILE A 1 142 ? 27.920 3.127 -37.113 1.00 97.38 142 ILE A N 1
ATOM 1091 C CA . ILE A 1 142 ? 27.344 3.722 -38.331 1.00 97.38 142 ILE A CA 1
ATOM 1092 C C . ILE A 1 142 ? 28.353 4.643 -39.027 1.00 97.38 142 ILE A C 1
ATOM 1094 O O . ILE A 1 142 ? 28.513 4.586 -40.245 1.00 97.38 142 ILE A O 1
ATOM 1098 N N . ALA A 1 143 ? 29.033 5.515 -38.278 1.00 96.44 143 ALA A N 1
ATOM 1099 C CA . ALA A 1 143 ? 30.013 6.424 -38.863 1.00 96.44 143 ALA A CA 1
ATOM 1100 C C . ALA A 1 143 ? 31.214 5.676 -39.460 1.00 96.44 143 ALA A C 1
ATOM 1102 O O . ALA A 1 143 ? 31.735 6.092 -40.493 1.00 96.44 143 ALA A O 1
ATOM 1103 N N . ASP A 1 144 ? 31.667 4.599 -38.822 1.00 96.25 144 ASP A N 1
ATOM 1104 C CA . ASP A 1 144 ? 32.780 3.783 -39.305 1.00 96.25 144 ASP A CA 1
ATOM 1105 C C . ASP A 1 144 ? 32.381 2.913 -40.506 1.00 96.25 144 ASP A C 1
ATOM 1107 O O . ASP A 1 144 ? 33.150 2.819 -41.463 1.00 96.25 144 ASP A O 1
ATOM 1111 N N . ASP A 1 145 ? 31.153 2.393 -40.524 1.00 96.12 145 ASP A N 1
ATOM 1112 C CA . ASP A 1 145 ? 30.557 1.690 -41.664 1.00 96.12 145 ASP A CA 1
ATOM 1113 C C . ASP A 1 145 ? 30.459 2.597 -42.901 1.00 96.12 145 ASP A C 1
ATOM 1115 O O . ASP A 1 145 ? 30.953 2.250 -43.975 1.00 96.12 145 ASP A O 1
ATOM 1119 N N . VAL A 1 146 ? 29.946 3.823 -42.741 1.00 94.81 146 VAL A N 1
ATOM 1120 C CA . VAL A 1 146 ? 29.910 4.806 -43.836 1.00 94.81 146 VAL A CA 1
ATOM 1121 C C . VAL A 1 146 ? 31.324 5.188 -44.286 1.00 94.81 146 VAL A C 1
ATOM 1123 O O . VAL A 1 146 ? 31.584 5.299 -45.483 1.00 94.81 146 VAL A O 1
ATOM 1126 N N . LYS A 1 147 ? 32.281 5.375 -43.367 1.00 91.88 147 LYS A N 1
ATOM 1127 C CA . LYS A 1 147 ? 33.676 5.646 -43.763 1.00 91.88 147 LYS A CA 1
ATOM 1128 C C . LYS A 1 147 ? 34.257 4.508 -44.594 1.00 91.88 147 LYS A C 1
ATOM 1130 O O . LYS A 1 147 ? 35.006 4.798 -45.520 1.00 91.88 147 LYS A O 1
ATOM 1135 N N . ALA A 1 148 ? 33.944 3.255 -44.271 1.00 90.75 148 ALA A N 1
ATOM 1136 C CA . ALA A 1 148 ? 34.402 2.099 -45.033 1.00 90.75 148 ALA A CA 1
ATOM 1137 C C . ALA A 1 148 ? 33.750 2.037 -46.424 1.00 90.75 148 ALA A C 1
ATOM 1139 O O . ALA A 1 148 ? 34.439 1.781 -47.409 1.00 90.75 148 ALA A O 1
ATOM 1140 N N . GLU A 1 149 ? 32.453 2.334 -46.518 1.00 88.19 149 GLU A N 1
ATOM 1141 C CA . GLU A 1 149 ? 31.697 2.352 -47.776 1.00 88.19 149 GLU A CA 1
ATOM 1142 C C . GLU A 1 149 ? 32.145 3.471 -48.735 1.00 88.19 149 GLU A C 1
ATOM 1144 O O . GLU A 1 149 ? 32.182 3.276 -49.951 1.00 88.19 149 GLU A O 1
ATOM 1149 N N . TYR A 1 150 ? 32.517 4.636 -48.195 1.00 85.94 150 TYR A N 1
ATOM 1150 C CA . TYR A 1 150 ? 32.901 5.825 -48.966 1.00 85.94 150 TYR A CA 1
ATOM 1151 C C . TYR A 1 150 ? 34.420 6.086 -48.982 1.00 85.94 150 TYR A C 1
ATOM 1153 O O . TYR A 1 150 ? 34.862 7.135 -49.464 1.00 85.94 150 TYR A O 1
ATOM 1161 N N . ALA A 1 151 ? 35.240 5.164 -48.465 1.00 77.50 151 ALA A N 1
ATOM 1162 C CA . ALA A 1 151 ? 36.694 5.289 -48.510 1.00 77.50 151 ALA A CA 1
ATOM 1163 C C . ALA A 1 151 ? 37.187 5.300 -49.971 1.00 77.50 151 ALA A C 1
ATOM 1165 O O . ALA A 1 151 ? 36.771 4.459 -50.770 1.00 77.50 151 ALA A O 1
ATOM 1166 N N . PRO A 1 152 ? 38.099 6.214 -50.353 1.00 64.69 152 PRO A N 1
ATOM 1167 C CA . PRO A 1 152 ? 38.719 6.151 -51.668 1.00 64.69 152 PRO A CA 1
ATOM 1168 C C . PRO A 1 152 ? 39.570 4.879 -51.767 1.00 64.69 152 PRO A C 1
ATOM 1170 O O . PRO A 1 152 ? 40.430 4.654 -50.911 1.00 64.69 152 PRO A O 1
ATOM 1173 N N . GLU A 1 153 ? 39.384 4.079 -52.823 1.00 56.34 153 GLU A N 1
ATOM 1174 C CA . GLU A 1 153 ? 40.316 3.003 -53.193 1.00 56.34 153 GLU A CA 1
ATOM 1175 C C . GLU A 1 153 ? 41.697 3.623 -53.469 1.00 56.34 153 GLU A C 1
ATOM 1177 O O . GLU A 1 153 ? 42.012 4.028 -54.585 1.00 56.34 153 GLU A O 1
ATOM 1182 N N . THR A 1 154 ? 42.519 3.774 -52.429 1.00 52.84 154 THR A N 1
ATOM 1183 C CA . THR A 1 154 ? 43.870 4.352 -52.542 1.00 52.84 154 THR A CA 1
ATOM 1184 C C . THR A 1 154 ? 44.954 3.270 -52.511 1.00 52.84 154 THR A C 1
ATOM 1186 O O . THR A 1 154 ? 46.131 3.583 -52.648 1.00 52.84 154 THR A O 1
ATOM 1189 N N . ASP A 1 155 ? 44.566 1.994 -52.426 1.00 48.44 155 ASP A N 1
ATOM 1190 C CA . ASP A 1 155 ? 45.466 0.839 -52.520 1.00 48.44 155 ASP A CA 1
ATOM 1191 C C . ASP A 1 155 ? 45.475 0.240 -53.937 1.00 48.44 155 ASP A C 1
ATOM 1193 O O . ASP A 1 155 ? 45.345 -0.967 -54.136 1.00 48.44 155 ASP A O 1
ATOM 1197 N N . LEU A 1 156 ? 45.654 1.089 -54.952 1.00 51.91 156 LEU A N 1
ATOM 1198 C CA . LEU A 1 156 ? 46.172 0.615 -56.232 1.00 51.91 156 LEU A CA 1
ATOM 1199 C C . LEU A 1 156 ? 47.696 0.741 -56.195 1.00 51.91 156 LEU A C 1
ATOM 1201 O O . LEU A 1 156 ? 48.246 1.845 -56.179 1.00 51.91 156 LEU A O 1
ATOM 1205 N N . GLU A 1 157 ? 48.376 -0.409 -56.173 1.00 49.91 157 GLU A N 1
ATOM 1206 C CA . GLU A 1 157 ? 49.808 -0.506 -56.465 1.00 49.91 157 GLU A CA 1
ATOM 1207 C C . GLU A 1 157 ? 50.142 0.275 -57.751 1.00 49.91 157 GLU A C 1
ATOM 1209 O O . GLU A 1 157 ? 49.302 0.360 -58.654 1.00 49.91 157 GLU A O 1
ATOM 1214 N N . PRO A 1 158 ? 51.353 0.851 -57.883 1.00 43.44 158 PRO A N 1
ATOM 1215 C CA . PRO A 1 158 ? 51.726 1.559 -59.097 1.00 43.44 158 PRO A CA 1
ATOM 1216 C C . PRO A 1 158 ? 51.730 0.569 -60.267 1.00 43.44 158 PRO A C 1
ATOM 1218 O O . PRO A 1 158 ? 52.651 -0.232 -60.413 1.00 43.44 158 PRO A O 1
ATOM 1221 N N . VAL A 1 159 ? 50.692 0.621 -61.102 1.00 47.59 159 VAL A N 1
ATOM 1222 C CA . VAL A 1 159 ? 50.632 -0.150 -62.342 1.00 47.59 159 VAL A CA 1
ATOM 1223 C C . VAL A 1 159 ? 51.658 0.449 -63.301 1.00 47.59 159 VAL A C 1
ATOM 1225 O O . VAL A 1 159 ? 51.475 1.551 -63.825 1.00 47.59 159 VAL A O 1
ATOM 1228 N N . GLU A 1 160 ? 52.762 -0.266 -63.513 1.00 44.50 160 GLU A N 1
ATOM 1229 C CA . GLU A 1 160 ? 53.641 -0.018 -64.651 1.00 44.50 160 GLU A CA 1
ATOM 1230 C C . GLU A 1 160 ? 52.863 -0.303 -65.946 1.00 44.50 160 GLU A C 1
ATOM 1232 O O . GLU A 1 160 ? 52.486 -1.434 -66.230 1.00 44.50 160 GLU A O 1
ATOM 1237 N N . ASP A 1 161 ? 52.590 0.777 -66.677 1.00 50.22 161 ASP A N 1
ATOM 1238 C CA . ASP A 1 161 ? 52.336 0.897 -68.118 1.00 50.22 161 ASP A CA 1
ATOM 1239 C C . ASP A 1 161 ? 51.999 -0.400 -68.887 1.00 50.22 161 ASP A C 1
ATOM 1241 O O . ASP A 1 161 ? 52.827 -0.934 -69.625 1.00 50.22 161 ASP A O 1
ATOM 1245 N N . GLU A 1 162 ? 50.738 -0.841 -68.831 1.00 43.97 162 GLU A N 1
ATOM 1246 C CA . GLU A 1 162 ? 50.133 -1.576 -69.944 1.00 43.97 162 GLU A CA 1
ATOM 1247 C C . GLU A 1 162 ? 48.761 -0.996 -70.303 1.00 43.97 162 GLU A C 1
ATOM 1249 O O . GLU A 1 162 ? 47.827 -0.900 -69.507 1.00 43.97 162 GLU A O 1
ATOM 1254 N N . ARG A 1 163 ? 48.671 -0.576 -71.566 1.00 53.31 163 ARG A N 1
ATOM 1255 C CA . ARG A 1 163 ? 47.501 0.019 -72.210 1.00 53.31 163 ARG A CA 1
ATOM 1256 C C . ARG A 1 163 ? 46.318 -0.948 -72.147 1.00 53.31 163 ARG A C 1
ATOM 1258 O O . ARG A 1 163 ? 46.271 -1.896 -72.929 1.00 53.31 163 ARG A O 1
ATOM 1265 N N . THR A 1 164 ? 45.332 -0.644 -71.312 1.00 54.50 164 THR A N 1
ATOM 1266 C CA . THR A 1 164 ? 43.989 -1.227 -71.409 1.00 54.50 164 THR A CA 1
ATOM 1267 C C . THR A 1 164 ? 42.995 -0.174 -71.893 1.00 54.50 164 THR A C 1
ATOM 1269 O O . THR A 1 164 ? 43.106 1.027 -71.635 1.00 54.50 164 THR A O 1
ATOM 1272 N N . ASP A 1 165 ? 42.083 -0.622 -72.738 1.00 55.81 165 ASP A N 1
ATOM 1273 C CA . ASP A 1 165 ? 41.133 0.151 -73.515 1.00 55.81 165 ASP A CA 1
ATOM 1274 C C . ASP A 1 165 ? 39.861 0.450 -72.712 1.00 55.81 165 ASP A C 1
ATOM 1276 O O . ASP A 1 165 ? 38.867 -0.257 -72.779 1.00 55.81 165 ASP A O 1
ATOM 1280 N N . GLY A 1 166 ? 39.865 1.578 -71.999 1.00 55.53 166 GLY A N 1
ATOM 1281 C CA . GLY A 1 166 ? 38.665 2.407 -71.827 1.00 55.53 166 GLY A CA 1
ATOM 1282 C C . GLY A 1 166 ? 37.434 1.774 -71.163 1.00 55.53 166 GLY A C 1
ATOM 1283 O O . GLY A 1 166 ? 36.313 2.136 -71.522 1.00 55.53 166 GLY A O 1
ATOM 1284 N N . GLY A 1 167 ? 37.611 0.883 -70.187 1.00 44.97 167 GLY A N 1
ATOM 1285 C CA . GLY A 1 167 ? 36.541 0.508 -69.262 1.00 44.97 167 GLY A CA 1
ATOM 1286 C C . GLY A 1 167 ? 36.442 1.526 -68.127 1.00 44.97 167 GLY A C 1
ATOM 1287 O O . GLY A 1 167 ? 37.293 1.539 -67.245 1.00 44.97 167 GLY A O 1
ATOM 1288 N N . ALA A 1 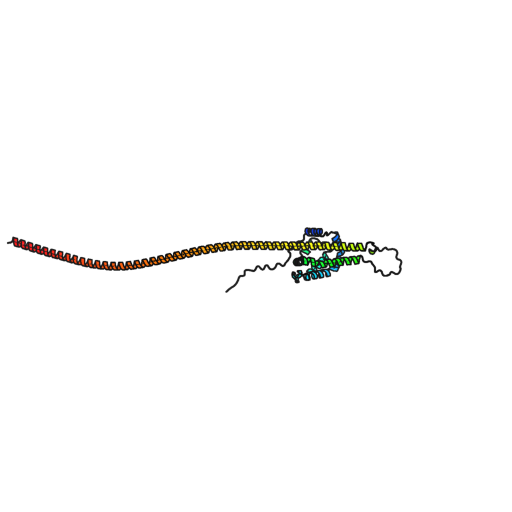168 ? 35.429 2.395 -68.149 1.00 43.81 168 ALA A N 1
ATOM 1289 C CA . ALA A 1 168 ? 35.145 3.290 -67.031 1.00 43.81 168 ALA A CA 1
ATOM 1290 C C . ALA A 1 168 ? 34.679 2.463 -65.822 1.00 43.81 168 ALA A C 1
ATOM 1292 O O . ALA A 1 168 ? 33.545 1.985 -65.793 1.00 43.81 168 ALA A O 1
ATOM 1293 N N . VAL A 1 169 ? 35.558 2.290 -64.836 1.00 45.34 169 VAL A N 1
ATOM 1294 C CA . VAL A 1 169 ? 35.155 1.905 -63.483 1.00 45.34 169 VAL A CA 1
ATOM 1295 C C . VAL A 1 169 ? 34.480 3.135 -62.886 1.00 45.34 169 VAL A C 1
ATOM 1297 O O . VAL A 1 169 ? 35.128 4.147 -62.646 1.00 45.34 169 VAL A O 1
ATOM 1300 N N . THR A 1 170 ? 33.162 3.088 -62.709 1.00 42.25 170 THR A N 1
ATOM 1301 C CA . THR A 1 170 ? 32.442 4.120 -61.960 1.00 42.25 170 THR A CA 1
ATOM 1302 C C . THR A 1 170 ? 32.646 3.836 -60.476 1.00 42.25 170 THR A C 1
ATOM 1304 O O . THR A 1 170 ? 31.909 3.041 -59.896 1.00 42.25 170 THR A O 1
ATOM 1307 N N . THR A 1 171 ? 33.671 4.422 -59.864 1.00 48.78 171 THR A N 1
ATOM 1308 C CA . THR A 1 171 ? 33.770 4.464 -58.402 1.00 48.78 171 THR A CA 1
ATOM 1309 C C . THR A 1 171 ? 32.897 5.611 -57.881 1.00 48.78 171 THR A C 1
ATOM 1311 O O . THR A 1 171 ? 32.794 6.667 -58.509 1.00 48.78 171 THR A O 1
ATOM 1314 N N . ASN A 1 172 ? 32.275 5.437 -56.710 1.00 48.34 172 ASN A N 1
ATOM 1315 C CA . ASN A 1 172 ? 31.553 6.519 -56.019 1.00 48.34 172 ASN A CA 1
ATOM 1316 C C . ASN A 1 172 ? 32.482 7.687 -55.613 1.00 48.34 172 ASN A C 1
ATOM 1318 O O . ASN A 1 172 ? 32.007 8.771 -55.282 1.00 48.34 172 ASN A O 1
ATOM 1322 N N . ALA A 1 173 ? 33.804 7.488 -55.683 1.00 49.59 173 ALA A N 1
ATOM 1323 C CA . ALA A 1 173 ? 34.825 8.489 -55.386 1.00 49.59 173 ALA A CA 1
ATOM 1324 C C . ALA A 1 173 ? 34.947 9.603 -56.449 1.00 49.59 173 ALA A C 1
ATOM 1326 O O . ALA A 1 173 ? 35.494 10.659 -56.142 1.00 49.59 173 ALA A O 1
ATOM 1327 N N . ASP A 1 174 ? 34.407 9.409 -57.660 1.00 50.72 174 ASP A N 1
ATOM 1328 C CA . ASP A 1 174 ? 34.358 10.443 -58.711 1.00 50.72 174 ASP A CA 1
ATOM 1329 C C . ASP A 1 174 ? 33.073 11.299 -58.663 1.00 50.72 174 ASP A C 1
ATOM 1331 O O . ASP A 1 174 ? 32.869 12.189 -59.497 1.00 50.72 174 ASP A O 1
ATOM 1335 N N . SER A 1 175 ? 32.192 11.070 -57.679 1.00 53.59 175 SER A N 1
ATOM 1336 C CA . SER A 1 175 ? 31.020 11.919 -57.466 1.00 53.59 175 SER A CA 1
ATOM 1337 C C . SER A 1 175 ? 31.461 13.256 -56.846 1.00 53.59 175 SER A C 1
ATOM 1339 O O . SER A 1 175 ? 32.062 13.254 -55.768 1.00 53.59 175 SER A O 1
ATOM 1341 N N . PRO A 1 176 ? 31.136 14.424 -57.441 1.00 58.72 176 PRO A N 1
ATOM 1342 C CA . PRO A 1 176 ? 31.495 15.736 -56.884 1.00 58.72 176 PRO A CA 1
ATOM 1343 C C . PRO A 1 176 ? 30.909 15.993 -55.482 1.00 58.72 176 PRO A C 1
ATOM 1345 O O . PRO A 1 176 ? 31.296 16.960 -54.828 1.00 58.72 176 PRO A O 1
ATOM 1348 N N . ASN A 1 177 ? 30.012 15.115 -55.023 1.00 66.75 177 ASN A N 1
ATOM 1349 C CA . ASN A 1 177 ? 29.335 15.172 -53.738 1.00 66.75 177 ASN A CA 1
ATOM 1350 C C . ASN A 1 177 ? 29.690 14.010 -52.793 1.00 66.75 177 ASN A C 1
ATOM 1352 O O . ASN A 1 177 ? 29.041 13.906 -51.765 1.00 66.75 177 ASN A O 1
ATOM 1356 N N . GLY A 1 178 ? 30.707 13.175 -53.054 1.00 79.88 178 GLY A N 1
ATOM 1357 C CA . GLY A 1 178 ? 30.951 11.951 -52.262 1.00 79.88 178 GLY A CA 1
ATOM 1358 C C . GLY A 1 178 ? 31.053 12.158 -50.739 1.00 79.88 178 GLY A C 1
ATOM 1359 O O . GLY A 1 178 ? 30.573 11.337 -49.967 1.00 79.88 178 GLY A O 1
ATOM 1360 N N . VAL A 1 179 ? 31.593 13.299 -50.292 1.00 86.62 179 VAL A N 1
ATOM 1361 C CA . VAL A 1 179 ? 31.597 13.678 -48.864 1.00 86.62 179 VAL A CA 1
ATOM 1362 C C . VAL A 1 179 ? 30.202 14.078 -48.367 1.00 86.62 179 VAL A C 1
ATOM 1364 O O . VAL A 1 179 ? 29.843 13.746 -47.244 1.00 86.62 179 VAL A O 1
ATOM 1367 N N . SER A 1 180 ? 29.422 14.796 -49.179 1.00 86.94 180 SER A N 1
ATOM 1368 C CA . SER A 1 180 ? 28.038 15.165 -48.847 1.00 86.94 180 SER A CA 1
ATOM 1369 C C . SER A 1 180 ? 27.156 13.923 -48.759 1.00 86.94 180 SER A C 1
ATOM 1371 O O . SER A 1 180 ? 26.439 13.768 -47.780 1.00 86.94 180 SER A O 1
ATOM 1373 N N . ASP A 1 181 ? 27.281 13.015 -49.728 1.00 89.88 181 ASP A N 1
ATOM 1374 C CA . ASP A 1 181 ? 26.525 11.765 -49.788 1.00 89.88 181 ASP A CA 1
ATOM 1375 C C . ASP A 1 181 ? 26.852 10.868 -48.575 1.00 89.88 181 ASP A C 1
ATOM 1377 O O . ASP A 1 181 ? 25.954 10.277 -47.981 1.00 89.88 181 ASP A O 1
ATOM 1381 N N . ALA A 1 182 ? 28.122 10.822 -48.149 1.00 91.81 182 ALA A N 1
ATOM 1382 C CA . ALA A 1 182 ? 28.532 10.124 -46.929 1.00 91.81 182 ALA A CA 1
ATOM 1383 C C . ALA A 1 182 ? 27.937 10.763 -45.660 1.00 91.81 182 ALA A C 1
ATOM 1385 O O . ALA A 1 182 ? 27.467 10.062 -44.766 1.00 91.81 182 ALA A O 1
ATOM 1386 N N . VAL A 1 183 ? 27.934 12.096 -45.558 1.00 94.94 183 VAL A N 1
ATOM 1387 C CA . VAL A 1 183 ? 27.328 12.791 -44.409 1.00 94.94 183 VAL A CA 1
ATOM 1388 C C . VAL A 1 183 ? 25.823 12.531 -44.344 1.00 94.94 183 VAL A C 1
ATOM 1390 O O . VAL A 1 183 ? 25.321 12.221 -43.263 1.00 94.94 183 VAL A O 1
ATOM 1393 N N . ASP A 1 184 ? 25.123 12.603 -45.475 1.00 95.44 184 ASP A N 1
ATOM 1394 C CA . ASP A 1 184 ? 23.687 12.324 -45.549 1.00 95.44 184 ASP A CA 1
ATOM 1395 C C . ASP A 1 184 ? 23.389 10.869 -45.140 1.00 95.44 184 ASP A C 1
ATOM 1397 O O . ASP A 1 184 ? 22.491 10.633 -44.334 1.00 95.44 184 ASP A O 1
ATOM 1401 N N . ALA A 1 185 ? 24.214 9.902 -45.566 1.00 95.56 185 ALA A N 1
ATOM 1402 C CA . ALA A 1 185 ? 24.087 8.503 -45.152 1.00 95.56 185 ALA A CA 1
ATOM 1403 C C . ALA A 1 185 ? 24.255 8.305 -43.633 1.00 95.56 185 ALA A C 1
ATOM 1405 O O . ALA A 1 185 ? 23.471 7.574 -43.024 1.00 95.56 185 ALA A O 1
ATOM 1406 N N . VAL A 1 186 ? 25.234 8.968 -42.997 1.00 97.44 186 VAL A N 1
ATOM 1407 C CA . VAL A 1 186 ? 25.385 8.927 -41.528 1.00 97.44 186 VAL A CA 1
ATOM 1408 C C . VAL A 1 186 ? 24.144 9.496 -40.850 1.00 97.44 186 VAL A C 1
ATOM 1410 O O . VAL A 1 186 ? 23.643 8.898 -39.900 1.00 97.44 186 VAL A O 1
ATOM 1413 N N . VAL A 1 187 ? 23.648 10.643 -41.321 1.00 97.75 187 VAL A N 1
ATOM 1414 C CA . VAL A 1 187 ? 22.478 11.307 -40.733 1.00 97.75 187 VAL A CA 1
ATOM 1415 C C . VAL A 1 187 ? 21.232 10.434 -40.858 1.00 97.75 187 VAL A C 1
ATOM 1417 O O . VAL A 1 187 ? 20.530 10.258 -39.863 1.00 97.75 187 VAL A O 1
ATOM 1420 N N . ASP A 1 188 ? 20.976 9.848 -42.025 1.00 97.31 188 ASP A N 1
ATOM 1421 C CA . ASP A 1 188 ? 19.802 9.004 -42.260 1.00 97.31 188 ASP A CA 1
ATOM 1422 C C . ASP A 1 188 ? 19.843 7.724 -41.413 1.00 97.31 188 ASP A C 1
ATOM 1424 O O . ASP A 1 188 ? 18.862 7.395 -40.739 1.00 97.31 188 ASP A O 1
ATOM 1428 N N . ARG A 1 189 ? 20.993 7.036 -41.368 1.00 97.44 189 ARG A N 1
ATOM 1429 C CA . ARG A 1 189 ? 21.200 5.836 -40.535 1.00 97.44 189 ARG A CA 1
ATOM 1430 C C . ARG A 1 189 ? 21.064 6.157 -39.042 1.00 97.44 189 ARG A C 1
ATOM 1432 O O . ARG A 1 189 ? 20.382 5.436 -38.314 1.00 97.44 189 ARG A O 1
ATOM 1439 N N . ALA A 1 190 ? 21.654 7.266 -38.590 1.00 97.50 190 ALA A N 1
ATOM 1440 C CA . ALA A 1 190 ? 21.568 7.720 -37.203 1.00 97.50 190 ALA A CA 1
ATOM 1441 C C . ALA A 1 190 ? 20.137 8.103 -36.804 1.00 97.50 190 ALA A C 1
ATOM 1443 O O . ALA A 1 190 ? 19.679 7.731 -35.724 1.00 97.50 190 ALA A O 1
ATOM 1444 N N . LEU A 1 191 ? 19.412 8.827 -37.662 1.00 97.00 191 LEU A N 1
ATOM 1445 C CA . LEU A 1 191 ? 18.021 9.196 -37.405 1.00 97.00 191 LEU A CA 1
ATOM 1446 C C . LEU A 1 191 ? 17.121 7.964 -37.337 1.00 97.00 191 LEU A C 1
ATOM 1448 O O . LEU A 1 191 ? 16.283 7.900 -36.440 1.00 97.00 191 LEU A O 1
ATOM 1452 N N . ALA A 1 192 ? 17.303 6.988 -38.227 1.00 95.81 192 ALA A N 1
ATOM 1453 C CA . ALA A 1 192 ? 16.528 5.753 -38.198 1.00 95.81 192 ALA A CA 1
ATOM 1454 C C . ALA A 1 192 ? 16.693 5.015 -36.856 1.00 95.81 192 ALA A C 1
ATOM 1456 O O . ALA A 1 192 ? 15.699 4.669 -36.212 1.00 95.81 192 ALA A O 1
ATOM 1457 N N . PHE A 1 193 ? 17.936 4.886 -36.375 1.00 95.62 193 PHE A N 1
ATOM 1458 C CA . PHE A 1 193 ? 18.239 4.316 -35.061 1.00 95.62 193 PHE A CA 1
ATOM 1459 C C . PHE A 1 193 ? 17.646 5.130 -33.899 1.00 95.62 193 PHE A C 1
ATOM 1461 O O . PHE A 1 193 ? 16.929 4.582 -33.062 1.00 95.62 193 PHE A O 1
ATOM 1468 N N . VAL A 1 194 ? 17.882 6.444 -33.849 1.00 95.88 194 VAL A N 1
ATOM 1469 C CA . VAL A 1 194 ? 17.382 7.293 -32.753 1.00 95.88 194 VAL A CA 1
ATOM 1470 C C . VAL A 1 194 ? 15.855 7.253 -32.674 1.00 95.88 194 VAL A C 1
ATOM 1472 O O . VAL A 1 194 ? 15.292 7.254 -31.582 1.00 95.88 194 VAL A O 1
ATOM 1475 N N . ARG A 1 195 ? 15.161 7.187 -33.814 1.00 95.69 195 ARG A N 1
ATOM 1476 C CA . ARG A 1 195 ? 13.696 7.118 -33.831 1.00 95.69 195 ARG A CA 1
ATOM 1477 C C . ARG A 1 195 ? 13.167 5.802 -33.283 1.00 95.69 195 ARG A C 1
ATOM 1479 O O . ARG A 1 195 ? 12.243 5.846 -32.475 1.00 95.69 195 ARG A O 1
ATOM 1486 N N . VAL A 1 196 ? 13.733 4.655 -33.668 1.00 93.81 196 VAL A N 1
ATOM 1487 C CA . VAL A 1 196 ? 13.291 3.364 -33.107 1.00 93.81 196 VAL A CA 1
ATOM 1488 C C . VAL A 1 196 ? 13.652 3.252 -31.623 1.00 93.81 196 VAL A C 1
ATOM 1490 O O . VAL A 1 196 ? 12.819 2.831 -30.821 1.00 93.81 196 VAL A O 1
ATOM 1493 N N . ALA A 1 197 ? 14.827 3.747 -31.222 1.00 92.69 197 ALA A N 1
ATOM 1494 C CA . ALA A 1 197 ? 15.226 3.816 -29.820 1.00 92.69 197 ALA A CA 1
ATOM 1495 C C . ALA A 1 197 ? 14.277 4.703 -28.994 1.00 92.69 197 ALA A C 1
ATOM 1497 O O . ALA A 1 197 ? 13.960 4.366 -27.854 1.00 92.69 197 ALA A O 1
ATOM 1498 N N . ASN A 1 198 ? 13.771 5.795 -29.572 1.00 94.50 198 ASN A N 1
ATOM 1499 C CA . ASN A 1 198 ? 12.814 6.673 -28.907 1.00 94.50 198 ASN A CA 1
ATOM 1500 C C . ASN A 1 198 ? 11.413 6.051 -28.781 1.00 94.50 198 ASN A C 1
ATOM 1502 O O . ASN A 1 198 ? 10.747 6.275 -27.773 1.00 94.50 198 ASN A O 1
ATOM 1506 N N . VAL A 1 199 ? 10.962 5.258 -29.762 1.00 93.56 199 VAL A N 1
ATOM 1507 C CA . VAL A 1 199 ? 9.709 4.483 -29.646 1.00 93.56 199 VAL A CA 1
ATOM 1508 C C . VAL A 1 199 ? 9.781 3.549 -28.440 1.00 93.56 199 VAL A C 1
ATOM 1510 O O . VAL A 1 199 ? 8.872 3.538 -27.614 1.00 93.56 199 VAL A O 1
ATOM 1513 N N . ASP A 1 200 ? 10.887 2.824 -28.315 1.00 91.19 200 ASP A N 1
ATOM 1514 C CA . ASP A 1 200 ? 11.134 1.907 -27.208 1.00 91.19 200 ASP A CA 1
ATOM 1515 C C . ASP A 1 200 ? 11.149 2.620 -25.841 1.00 91.19 200 ASP A C 1
ATOM 1517 O O . ASP A 1 200 ? 10.479 2.197 -24.900 1.00 91.19 200 ASP A O 1
ATOM 1521 N N . GLU A 1 201 ? 11.839 3.760 -25.731 1.00 92.25 201 GLU A N 1
ATOM 1522 C CA . GLU A 1 201 ? 11.841 4.578 -24.508 1.00 92.25 201 GLU A CA 1
ATOM 1523 C C . GLU A 1 201 ? 10.451 5.098 -24.140 1.00 92.25 201 GLU A C 1
ATOM 1525 O O . GLU A 1 201 ? 10.071 5.058 -22.971 1.00 92.25 201 GLU A O 1
ATOM 1530 N N . GLN A 1 202 ? 9.671 5.566 -25.118 1.00 93.69 202 GLN A N 1
ATOM 1531 C CA . GLN A 1 202 ? 8.308 6.042 -24.872 1.00 93.69 202 GLN A CA 1
ATOM 1532 C C . GLN A 1 202 ? 7.410 4.933 -24.314 1.00 93.69 202 GLN A C 1
ATOM 1534 O O . GLN A 1 202 ? 6.626 5.181 -23.394 1.00 93.69 202 GLN A O 1
ATOM 1539 N N . LEU A 1 203 ? 7.514 3.721 -24.862 1.00 92.12 203 LEU A N 1
ATOM 1540 C CA . LEU A 1 203 ? 6.725 2.575 -24.417 1.00 92.12 203 LEU A CA 1
ATOM 1541 C C . LEU A 1 203 ? 7.156 2.114 -23.022 1.00 92.12 203 LEU A C 1
ATOM 1543 O O . LEU A 1 203 ? 6.297 1.936 -22.161 1.00 92.12 203 LEU A O 1
ATOM 1547 N N . ALA A 1 204 ? 8.461 2.044 -22.756 1.00 90.62 204 ALA A N 1
ATOM 1548 C CA . ALA A 1 204 ? 8.995 1.713 -21.437 1.00 90.62 204 ALA A CA 1
ATOM 1549 C C . ALA A 1 204 ? 8.584 2.728 -20.358 1.00 90.62 204 ALA A C 1
ATOM 1551 O O . ALA A 1 204 ? 8.129 2.348 -19.279 1.00 90.62 204 ALA A O 1
ATOM 1552 N N . MET A 1 205 ? 8.663 4.031 -20.651 1.00 91.38 205 MET A N 1
ATOM 1553 C CA . MET A 1 205 ? 8.230 5.076 -19.713 1.00 91.38 205 MET A CA 1
ATOM 1554 C C . MET A 1 205 ? 6.726 5.027 -19.446 1.00 91.38 205 MET A C 1
ATOM 1556 O O . MET A 1 205 ? 6.284 5.292 -18.328 1.00 91.38 205 MET A O 1
ATOM 1560 N N . ARG A 1 206 ? 5.924 4.677 -20.455 1.00 91.25 206 ARG A N 1
ATOM 1561 C CA . ARG A 1 206 ? 4.481 4.516 -20.282 1.00 91.25 206 ARG A CA 1
ATOM 1562 C C . ARG A 1 206 ? 4.136 3.278 -19.465 1.00 91.25 206 ARG A C 1
ATOM 1564 O O . ARG A 1 206 ? 3.259 3.369 -18.613 1.00 91.25 206 ARG A O 1
ATOM 1571 N N . ALA A 1 207 ? 4.838 2.172 -19.687 1.00 88.38 207 ALA A N 1
ATOM 1572 C CA . ALA A 1 207 ? 4.703 0.977 -18.868 1.00 88.38 207 AL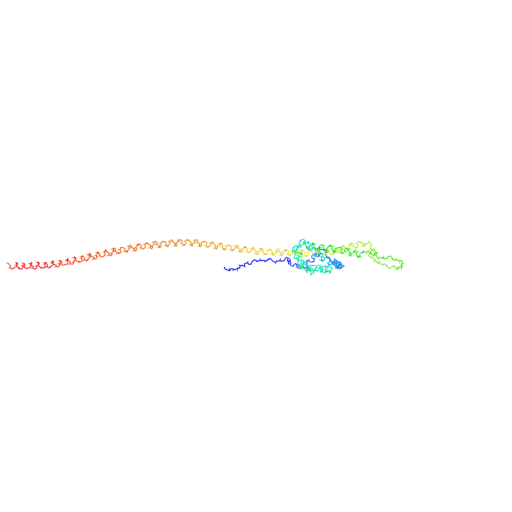A A CA 1
ATOM 1573 C C . ALA A 1 207 ? 5.037 1.263 -17.405 1.00 88.38 207 ALA A C 1
ATOM 1575 O O . ALA A 1 207 ? 4.250 0.950 -16.517 1.00 88.38 207 ALA A O 1
ATOM 1576 N N . TYR A 1 208 ? 6.145 1.964 -17.162 1.00 87.56 208 TYR A N 1
ATOM 1577 C CA . TYR A 1 208 ? 6.509 2.421 -15.827 1.00 87.56 208 TYR A CA 1
ATOM 1578 C C . TYR A 1 208 ? 5.437 3.318 -15.195 1.00 87.56 208 TYR A C 1
ATOM 1580 O O . TYR A 1 208 ? 5.085 3.123 -14.034 1.00 87.56 208 TYR A O 1
ATOM 1588 N N . ALA A 1 209 ? 4.905 4.293 -15.941 1.00 89.06 209 ALA A N 1
ATOM 1589 C CA . ALA A 1 209 ? 3.852 5.176 -15.444 1.00 89.06 209 ALA A CA 1
ATOM 1590 C C . ALA A 1 209 ? 2.573 4.401 -15.095 1.00 89.06 209 ALA A C 1
ATOM 1592 O O . ALA A 1 209 ? 2.049 4.576 -14.002 1.00 89.06 209 ALA A O 1
ATOM 1593 N N . SER A 1 210 ? 2.135 3.492 -15.973 1.00 87.06 210 SER A N 1
ATOM 1594 C CA . SER A 1 210 ? 0.971 2.630 -15.732 1.00 87.06 210 SER A CA 1
ATOM 1595 C C . SER A 1 210 ? 1.142 1.811 -14.458 1.00 87.06 210 SER A C 1
ATOM 1597 O O . SER A 1 210 ? 0.263 1.786 -13.610 1.00 87.06 210 SER A O 1
ATOM 1599 N N . ALA A 1 211 ? 2.316 1.215 -14.275 1.00 84.56 211 ALA A N 1
ATOM 1600 C CA . ALA A 1 211 ? 2.607 0.418 -13.093 1.00 84.56 211 ALA A CA 1
ATOM 1601 C C . ALA A 1 211 ? 2.597 1.233 -11.795 1.00 84.56 211 ALA A C 1
ATOM 1603 O O . ALA A 1 211 ? 2.248 0.720 -10.734 1.00 84.56 211 ALA A O 1
ATOM 1604 N N . ARG A 1 212 ? 3.010 2.504 -11.864 1.00 85.31 212 ARG A N 1
ATOM 1605 C CA . ARG A 1 212 ? 2.942 3.426 -10.725 1.00 85.31 212 ARG A CA 1
ATOM 1606 C C . ARG A 1 212 ? 1.513 3.843 -10.423 1.00 85.31 212 ARG A C 1
ATOM 1608 O O . ARG A 1 212 ? 1.180 3.946 -9.247 1.00 85.31 212 ARG A O 1
ATOM 1615 N N . ASP A 1 213 ? 0.691 4.045 -11.444 1.00 87.88 213 ASP A N 1
ATOM 1616 C CA . ASP A 1 213 ? -0.736 4.305 -11.265 1.00 87.88 213 ASP A CA 1
ATOM 1617 C C . ASP A 1 213 ? -1.420 3.090 -10.606 1.00 87.88 213 ASP A C 1
ATOM 1619 O O . ASP A 1 213 ? -2.091 3.256 -9.587 1.00 87.88 213 ASP A O 1
ATOM 1623 N N . ASP A 1 214 ? -1.137 1.865 -11.067 1.00 86.25 214 ASP A N 1
ATOM 1624 C CA . ASP A 1 214 ? -1.639 0.622 -10.456 1.00 86.25 214 ASP A CA 1
ATOM 1625 C C . ASP A 1 214 ? -1.188 0.469 -8.988 1.00 86.25 214 ASP A C 1
ATOM 1627 O O . ASP A 1 214 ? -1.957 0.054 -8.115 1.00 86.25 214 ASP A O 1
ATOM 1631 N N . GLU A 1 215 ? 0.067 0.823 -8.683 1.00 84.94 215 GLU A N 1
ATOM 1632 C CA . GLU A 1 215 ? 0.598 0.829 -7.315 1.00 84.94 215 GLU A CA 1
ATOM 1633 C C . GLU A 1 215 ? -0.163 1.832 -6.429 1.00 84.94 215 GLU A C 1
ATOM 1635 O O . GLU A 1 215 ? -0.524 1.509 -5.292 1.00 84.94 215 GLU A O 1
ATOM 1640 N N . VAL A 1 216 ? -0.441 3.035 -6.942 1.00 87.81 216 VAL A N 1
ATOM 1641 C CA . VAL A 1 216 ? -1.228 4.057 -6.237 1.00 87.81 216 VAL A CA 1
ATOM 1642 C C . VAL A 1 216 ? -2.647 3.557 -5.968 1.00 87.81 216 VAL A C 1
ATOM 1644 O O . VAL A 1 216 ? -3.087 3.617 -4.818 1.00 87.81 216 VAL A O 1
ATOM 1647 N N . GLU A 1 217 ? -3.328 2.988 -6.963 1.00 87.81 217 GLU A N 1
ATOM 1648 C CA . GLU A 1 217 ? -4.674 2.420 -6.798 1.00 87.81 217 GLU A CA 1
ATOM 1649 C C . GLU A 1 217 ? -4.700 1.302 -5.740 1.00 87.81 217 GLU A C 1
ATOM 1651 O O . GLU A 1 217 ? -5.598 1.237 -4.891 1.00 87.81 217 GLU A O 1
ATOM 1656 N N . ALA A 1 218 ? -3.679 0.440 -5.720 1.00 87.00 218 ALA A N 1
ATOM 1657 C CA . ALA A 1 218 ? -3.554 -0.609 -4.712 1.00 87.00 218 ALA A CA 1
ATOM 1658 C C . ALA A 1 218 ? -3.383 -0.038 -3.290 1.00 87.00 218 ALA A C 1
ATOM 1660 O O . ALA A 1 218 ? -3.982 -0.554 -2.332 1.00 87.00 218 ALA A O 1
ATOM 1661 N N . TYR A 1 219 ? -2.599 1.034 -3.129 1.00 89.31 219 TYR A N 1
ATOM 1662 C CA . TYR A 1 219 ? -2.463 1.728 -1.846 1.00 89.31 219 TYR A CA 1
ATOM 1663 C C . TYR A 1 219 ? -3.761 2.410 -1.410 1.00 89.31 219 TYR A C 1
ATOM 1665 O O . TYR A 1 219 ? -4.118 2.318 -0.232 1.00 89.31 219 TYR A O 1
ATOM 1673 N N . GLU A 1 220 ? -4.489 3.045 -2.327 1.00 93.44 220 GLU A N 1
ATOM 1674 C CA . GLU A 1 220 ? -5.789 3.657 -2.042 1.00 93.44 220 GLU A CA 1
ATOM 1675 C C . GLU A 1 220 ? -6.799 2.611 -1.557 1.00 93.44 220 GLU A C 1
ATOM 1677 O O . GLU A 1 220 ? -7.385 2.765 -0.482 1.00 93.44 220 GLU A O 1
ATOM 1682 N N . ALA A 1 221 ? -6.899 1.470 -2.244 1.00 94.00 221 ALA A N 1
ATOM 1683 C CA . ALA A 1 221 ? -7.752 0.362 -1.816 1.00 94.00 221 ALA A CA 1
ATOM 1684 C C . ALA A 1 221 ? -7.362 -0.181 -0.426 1.00 94.00 221 ALA A C 1
ATOM 1686 O O . ALA A 1 221 ? -8.217 -0.590 0.370 1.00 94.00 221 ALA A O 1
ATOM 1687 N N . LYS A 1 222 ? -6.064 -0.197 -0.092 1.00 94.25 222 LYS A N 1
ATOM 1688 C CA . LYS A 1 222 ? -5.586 -0.585 1.245 1.00 94.25 222 LYS A CA 1
ATOM 1689 C C . LYS A 1 222 ? -5.989 0.438 2.310 1.00 94.25 222 LYS A C 1
ATOM 1691 O O . LYS A 1 222 ? -6.394 0.027 3.401 1.00 94.25 222 LYS A O 1
ATOM 1696 N N . LEU A 1 223 ? -5.905 1.733 2.007 1.00 95.88 223 LEU A N 1
ATOM 1697 C CA . LEU A 1 223 ? -6.329 2.810 2.905 1.00 95.88 223 LEU A CA 1
ATOM 1698 C C . LEU A 1 223 ? -7.836 2.761 3.171 1.00 95.88 223 LEU A C 1
ATOM 1700 O O . LEU A 1 223 ? -8.236 2.833 4.331 1.00 95.88 223 LEU A O 1
ATOM 1704 N N . GLU A 1 224 ? -8.663 2.537 2.150 1.00 96.31 224 GLU A N 1
ATOM 1705 C CA . GLU A 1 224 ? -10.115 2.373 2.320 1.00 96.31 224 GLU A CA 1
ATOM 1706 C C . GLU A 1 224 ? -10.453 1.194 3.243 1.00 96.31 224 GLU A C 1
ATOM 1708 O O . GLU A 1 224 ? -11.270 1.313 4.161 1.00 96.31 224 GLU A O 1
ATOM 1713 N N . ARG A 1 225 ? -9.771 0.052 3.075 1.00 96.31 225 ARG A N 1
ATOM 1714 C CA . ARG A 1 225 ? -9.934 -1.103 3.977 1.00 96.31 225 ARG A CA 1
ATOM 1715 C C . ARG A 1 225 ? -9.540 -0.768 5.415 1.00 96.31 225 ARG A C 1
ATOM 1717 O O . ARG A 1 225 ? -10.163 -1.275 6.346 1.00 96.31 225 ARG A O 1
ATOM 1724 N N . GLN A 1 226 ? -8.494 0.033 5.620 1.00 95.81 226 GLN A N 1
ATOM 1725 C CA . GLN A 1 226 ? -8.083 0.465 6.958 1.00 95.81 226 GLN A CA 1
ATOM 1726 C C . GLN A 1 226 ? -9.087 1.439 7.578 1.00 95.81 226 GLN A C 1
ATOM 1728 O O . GLN A 1 226 ? -9.417 1.275 8.750 1.00 95.81 226 GLN A O 1
ATOM 1733 N N . GLN A 1 227 ? -9.614 2.389 6.805 1.00 96.50 227 GLN A N 1
ATOM 1734 C CA . GLN A 1 227 ? -10.668 3.302 7.254 1.00 96.50 227 GLN A CA 1
ATOM 1735 C C . GLN A 1 227 ? -11.923 2.532 7.671 1.00 96.50 227 GLN A C 1
ATOM 1737 O O . GLN A 1 227 ? -12.396 2.699 8.787 1.00 96.50 227 GLN A O 1
ATOM 1742 N N . SER A 1 228 ? -12.373 1.572 6.858 1.00 97.56 228 SER A N 1
ATOM 1743 C CA . SER A 1 228 ? -13.514 0.722 7.219 1.00 97.56 228 SER A CA 1
ATOM 1744 C C . SER A 1 228 ? -13.287 -0.078 8.512 1.00 97.56 228 SER A C 1
ATOM 1746 O O . SER A 1 228 ? -14.233 -0.292 9.270 1.00 97.56 228 SER A O 1
ATOM 1748 N N . LYS A 1 229 ? -12.049 -0.516 8.792 1.00 97.38 229 LYS A N 1
ATOM 1749 C CA . LYS A 1 229 ? -11.705 -1.167 10.069 1.00 97.38 229 LYS A CA 1
ATOM 1750 C C . LYS A 1 229 ? -11.753 -0.192 11.246 1.00 97.38 229 LYS A C 1
ATOM 1752 O O . LYS A 1 229 ? -12.167 -0.596 12.327 1.00 97.38 229 LYS A O 1
ATOM 1757 N N . LEU A 1 230 ? -11.326 1.057 11.057 1.00 98.06 230 LEU A N 1
ATOM 1758 C CA . LEU A 1 230 ? -11.418 2.089 12.092 1.00 98.06 230 LEU A CA 1
ATOM 1759 C C . LEU A 1 230 ? -12.879 2.396 12.427 1.00 98.06 230 LEU A C 1
ATOM 1761 O O . LEU A 1 230 ? -13.225 2.364 13.602 1.00 98.06 230 LEU A O 1
ATOM 1765 N N . ASP A 1 231 ? -13.740 2.550 11.420 1.00 97.81 231 ASP A N 1
ATOM 1766 C CA . ASP A 1 231 ? -15.182 2.752 11.622 1.00 97.81 231 ASP A CA 1
ATOM 1767 C C . ASP A 1 231 ? -15.830 1.578 12.382 1.00 97.81 231 ASP A C 1
ATOM 1769 O O . ASP A 1 231 ? -16.766 1.750 13.166 1.00 97.81 231 ASP A O 1
ATOM 1773 N N . ASP A 1 232 ? -15.355 0.349 12.147 1.00 97.94 232 ASP A N 1
ATOM 1774 C CA . ASP A 1 232 ? -15.804 -0.819 12.906 1.00 97.94 232 ASP A CA 1
ATOM 1775 C C . ASP A 1 232 ? -15.341 -0.773 14.365 1.00 97.94 232 ASP A C 1
ATOM 1777 O O . ASP A 1 232 ? -16.139 -1.019 15.269 1.00 97.94 232 ASP A O 1
ATOM 1781 N N . TYR A 1 233 ? -14.080 -0.408 14.611 1.00 97.19 233 TYR A N 1
ATOM 1782 C CA . TYR A 1 233 ? -13.565 -0.244 15.968 1.00 97.19 233 TYR A CA 1
ATOM 1783 C C . TYR A 1 233 ? -14.261 0.879 16.733 1.00 97.19 233 TYR A C 1
ATOM 1785 O O . TYR A 1 233 ? -14.559 0.689 17.909 1.00 97.19 233 TYR A O 1
ATOM 1793 N N . GLU A 1 234 ? -14.568 2.006 16.093 1.00 98.12 234 GLU A N 1
ATOM 1794 C CA . GLU A 1 234 ? -15.342 3.090 16.707 1.00 98.12 234 GLU A CA 1
ATOM 1795 C C . GLU A 1 234 ? -16.711 2.584 17.171 1.00 98.12 234 GLU A C 1
ATOM 1797 O O . GLU A 1 234 ? -17.068 2.742 18.338 1.00 98.12 234 GLU A O 1
ATOM 1802 N N . ARG A 1 235 ? -17.426 1.845 16.314 1.00 97.94 235 ARG A N 1
ATOM 1803 C CA . ARG A 1 235 ? -18.709 1.231 16.681 1.00 97.94 235 ARG A CA 1
ATOM 1804 C C . ARG A 1 235 ? -18.580 0.234 17.834 1.00 97.94 235 ARG A C 1
ATOM 1806 O O . ARG A 1 235 ? -19.445 0.184 18.707 1.00 97.94 235 ARG A O 1
ATOM 1813 N N . GLN A 1 236 ? -17.519 -0.573 17.843 1.00 98.00 236 GLN A N 1
ATOM 1814 C CA . GLN A 1 236 ? -17.260 -1.502 18.945 1.00 98.00 236 GLN A CA 1
ATOM 1815 C C . GLN A 1 236 ? -16.995 -0.752 20.255 1.00 98.00 236 GLN A C 1
ATOM 1817 O O . GLN A 1 236 ? -17.488 -1.169 21.302 1.00 98.00 236 GLN A O 1
ATOM 1822 N N . ILE A 1 237 ? -16.239 0.348 20.211 1.00 98.12 237 ILE A N 1
ATOM 1823 C CA . ILE A 1 237 ? -15.969 1.190 21.381 1.00 98.12 237 ILE A CA 1
ATOM 1824 C C . ILE A 1 237 ? -17.276 1.768 21.925 1.00 98.12 237 ILE A C 1
ATOM 1826 O O . ILE A 1 237 ? -17.539 1.600 23.113 1.00 98.12 237 ILE A O 1
ATOM 1830 N N . GLU A 1 238 ? -18.132 2.337 21.074 1.00 97.88 238 GLU A N 1
ATOM 1831 C CA . GLU A 1 238 ? -19.446 2.854 21.484 1.00 97.88 238 GLU A CA 1
ATOM 1832 C C . GLU A 1 238 ? -20.314 1.769 22.150 1.00 97.88 238 GLU A C 1
ATOM 1834 O O . GLU A 1 238 ? -20.964 2.003 23.174 1.00 97.88 238 GLU A O 1
ATOM 1839 N N . GLU A 1 239 ? -20.309 0.544 21.613 1.00 98.12 239 GLU A N 1
ATOM 1840 C CA . GLU A 1 239 ? -21.024 -0.581 22.221 1.00 98.12 239 GLU A CA 1
ATOM 1841 C C . GLU A 1 239 ? -20.458 -0.943 23.604 1.00 98.12 239 GLU A C 1
ATOM 1843 O O . GLU A 1 239 ? -21.221 -1.186 24.551 1.00 98.12 239 GLU A O 1
ATOM 1848 N N . TYR A 1 240 ? -19.130 -0.975 23.742 1.00 96.38 240 TYR A N 1
ATOM 1849 C CA . TYR A 1 240 ? -18.468 -1.245 25.016 1.00 96.38 240 TYR A CA 1
ATOM 1850 C C . TYR A 1 240 ? -18.738 -0.154 26.049 1.00 96.38 240 TYR A C 1
ATOM 1852 O O . TYR A 1 240 ? -19.013 -0.488 27.203 1.00 96.38 240 TYR A O 1
ATOM 1860 N N . GLU A 1 241 ? -18.716 1.115 25.652 1.00 97.75 241 GLU A N 1
ATOM 1861 C CA . GLU A 1 241 ? -19.060 2.249 26.512 1.00 97.75 241 GLU A CA 1
ATOM 1862 C C . GLU A 1 241 ? -20.503 2.133 27.013 1.00 97.75 241 GLU A C 1
ATOM 1864 O O . GLU A 1 241 ? -20.740 2.133 28.222 1.00 97.75 241 GLU A O 1
ATOM 1869 N N . ALA A 1 242 ? -21.461 1.875 26.118 1.00 97.38 242 ALA A N 1
ATOM 1870 C CA . ALA A 1 242 ? -22.857 1.667 26.499 1.00 97.38 242 ALA A CA 1
ATOM 1871 C C . ALA A 1 242 ? -23.050 0.438 27.409 1.00 97.38 242 ALA A C 1
ATOM 1873 O O . ALA A 1 242 ? -23.966 0.373 28.231 1.00 97.38 242 ALA A O 1
ATOM 1874 N N . LYS A 1 243 ? -22.224 -0.601 27.257 1.00 97.44 243 LYS A N 1
ATOM 1875 C CA . LYS A 1 243 ? -22.247 -1.771 28.145 1.00 97.44 243 LYS A CA 1
ATOM 1876 C C . LYS A 1 243 ? -21.668 -1.454 29.524 1.00 97.44 243 LYS A C 1
ATOM 1878 O O . LYS A 1 243 ? -22.183 -1.975 30.519 1.00 97.44 243 LYS A O 1
ATOM 1883 N N . LEU A 1 244 ? -20.612 -0.647 29.582 1.00 97.62 244 LEU A N 1
ATOM 1884 C CA . LEU A 1 244 ? -20.007 -0.190 30.829 1.00 97.62 244 LEU A CA 1
ATOM 1885 C C . LEU A 1 244 ? -21.000 0.658 31.623 1.00 97.62 244 LEU A C 1
ATOM 1887 O O . LEU A 1 244 ? -21.264 0.311 32.770 1.00 97.62 244 LEU A O 1
ATOM 1891 N N . GLU A 1 245 ? -21.648 1.635 30.988 1.00 97.56 245 GLU A N 1
ATOM 1892 C CA . GLU A 1 245 ? -22.673 2.483 31.616 1.00 97.56 245 GLU A CA 1
ATOM 1893 C C . GLU A 1 245 ? -23.802 1.644 32.241 1.00 97.56 245 GLU A C 1
ATOM 1895 O O . GLU A 1 245 ? -24.068 1.728 33.438 1.00 97.56 245 GLU A O 1
ATOM 1900 N N . ARG A 1 246 ? -24.381 0.697 31.487 1.00 97.44 246 ARG A N 1
ATOM 1901 C CA . ARG A 1 246 ? -25.416 -0.214 32.026 1.00 97.44 246 ARG A CA 1
ATOM 1902 C C . ARG A 1 246 ? -24.934 -1.037 33.220 1.00 97.44 246 ARG A C 1
ATOM 1904 O O . ARG A 1 246 ? -25.727 -1.406 34.092 1.00 97.44 246 ARG A O 1
ATOM 1911 N N . THR A 1 247 ? -23.657 -1.412 33.221 1.00 97.56 247 THR A N 1
ATOM 1912 C CA . THR A 1 247 ? -23.058 -2.191 34.310 1.00 97.56 247 THR A CA 1
ATOM 1913 C C . THR A 1 247 ? -22.870 -1.323 35.552 1.00 97.56 247 THR A C 1
ATOM 1915 O O . THR A 1 247 ? -23.110 -1.804 36.660 1.00 97.56 247 THR A O 1
ATOM 1918 N N . GLU A 1 248 ? -22.486 -0.059 35.380 1.00 97.50 248 GLU A N 1
ATOM 1919 C CA . GLU A 1 248 ? -22.377 0.929 36.456 1.00 97.50 248 GLU A CA 1
ATOM 1920 C C . GLU A 1 248 ? -23.747 1.232 37.073 1.00 97.50 248 GLU A C 1
ATOM 1922 O O . GLU A 1 248 ? -23.901 1.066 38.285 1.00 97.50 248 GLU A O 1
ATOM 1927 N N . ASP A 1 249 ? -24.768 1.500 36.254 1.00 97.62 249 ASP A N 1
ATOM 1928 C CA . ASP A 1 249 ? -26.155 1.689 36.709 1.00 97.62 249 ASP A CA 1
ATOM 1929 C C . ASP A 1 249 ? -26.661 0.481 37.512 1.00 97.62 249 ASP A C 1
ATOM 1931 O O . ASP A 1 249 ? -27.256 0.598 38.588 1.00 97.62 249 ASP A O 1
ATOM 1935 N N . SER A 1 250 ? -26.394 -0.727 37.003 1.00 96.38 250 SER A N 1
ATOM 1936 C CA . SER A 1 250 ? -26.773 -1.972 37.680 1.00 96.38 250 SER A CA 1
ATOM 1937 C C . SER A 1 250 ? -26.064 -2.124 39.026 1.00 96.38 250 SER A C 1
ATOM 1939 O O . SER A 1 250 ? -26.639 -2.662 39.977 1.00 96.38 250 SER A O 1
ATOM 1941 N N . ARG A 1 251 ? -24.814 -1.663 39.124 1.00 97.56 251 ARG A N 1
ATOM 1942 C CA . ARG A 1 251 ? -24.025 -1.710 40.354 1.00 97.56 251 ARG A CA 1
ATOM 1943 C C . ARG A 1 251 ? -24.558 -0.730 41.397 1.00 97.56 251 ARG A C 1
ATOM 1945 O O . ARG A 1 251 ? -24.706 -1.134 42.548 1.00 97.56 251 ARG A O 1
ATOM 1952 N N . GLU A 1 252 ? -24.899 0.495 41.005 1.00 97.44 252 GLU A N 1
ATOM 1953 C CA . GLU A 1 252 ? -25.520 1.486 41.897 1.00 97.44 252 GLU A CA 1
ATOM 1954 C C . GLU A 1 252 ? -26.886 0.996 42.411 1.00 97.44 252 GLU A C 1
ATOM 1956 O O . GLU A 1 252 ? -27.195 1.062 43.609 1.00 97.44 252 GLU A O 1
ATOM 1961 N N . ALA A 1 253 ? -27.689 0.396 41.526 1.00 96.62 253 ALA A N 1
ATOM 1962 C CA . ALA A 1 253 ? -28.957 -0.217 41.903 1.00 96.62 253 ALA A CA 1
ATOM 1963 C C . ALA A 1 253 ? -28.770 -1.368 42.912 1.00 96.62 253 ALA A C 1
ATOM 1965 O O . ALA A 1 253 ? -29.526 -1.468 43.885 1.00 96.62 253 ALA A O 1
ATOM 1966 N N . LEU A 1 254 ? -27.756 -2.220 42.713 1.00 97.31 254 LEU A N 1
ATOM 1967 C CA . LEU A 1 254 ? -27.404 -3.305 43.636 1.00 97.31 254 LEU A CA 1
ATOM 1968 C C . LEU A 1 254 ? -26.915 -2.791 44.994 1.00 97.31 254 LEU A C 1
ATOM 1970 O O . LEU A 1 254 ? -27.259 -3.381 46.021 1.00 97.31 254 LEU A O 1
ATOM 1974 N N . GLU A 1 255 ? -26.141 -1.709 45.022 1.00 97.44 255 GLU A N 1
ATOM 1975 C CA . GLU A 1 255 ? -25.689 -1.076 46.264 1.00 97.44 255 GLU A CA 1
ATOM 1976 C C . GLU A 1 255 ? -26.884 -0.561 47.068 1.00 97.44 255 GLU A C 1
ATOM 1978 O O . GLU A 1 255 ? -27.079 -0.960 48.219 1.00 97.44 255 GLU A O 1
ATOM 1983 N N . THR A 1 256 ? -27.781 0.179 46.414 1.00 97.50 256 THR A N 1
ATOM 1984 C CA . THR A 1 256 ? -29.012 0.674 47.043 1.00 97.50 256 THR A CA 1
ATOM 1985 C C . THR A 1 256 ? -29.905 -0.476 47.532 1.00 97.50 256 THR A C 1
ATOM 1987 O O . THR A 1 256 ? -30.490 -0.420 48.617 1.00 97.50 256 THR A O 1
ATOM 1990 N N . ALA A 1 257 ? -30.041 -1.550 46.748 1.00 96.81 257 ALA A N 1
ATOM 1991 C CA . ALA A 1 257 ? -30.790 -2.736 47.162 1.00 96.81 257 ALA A CA 1
ATOM 1992 C C . ALA A 1 257 ? -30.154 -3.407 48.391 1.00 96.81 257 ALA A C 1
ATOM 1994 O O . ALA A 1 257 ? -30.865 -3.810 49.312 1.00 96.81 257 ALA A O 1
ATOM 1995 N N . THR A 1 258 ? -28.824 -3.478 48.436 1.00 97.94 258 THR A N 1
ATOM 1996 C CA . THR A 1 258 ? -28.072 -4.043 49.561 1.00 97.94 258 THR A CA 1
ATOM 1997 C C . THR A 1 258 ? -28.272 -3.227 50.838 1.00 97.94 258 THR A C 1
ATOM 1999 O O . THR A 1 258 ? -28.472 -3.810 51.904 1.00 97.94 258 THR A O 1
ATOM 2002 N N . GLU A 1 259 ? -28.264 -1.895 50.754 1.00 97.56 259 GLU A N 1
ATOM 2003 C CA . GLU A 1 259 ? -28.546 -1.017 51.898 1.00 97.56 259 GLU A CA 1
ATOM 2004 C C . GLU A 1 259 ? -29.962 -1.211 52.444 1.00 97.56 259 GLU A C 1
ATOM 2006 O O . GLU A 1 259 ? -30.145 -1.358 53.654 1.00 97.56 259 GLU A O 1
ATOM 2011 N N . ARG A 1 260 ? -30.963 -1.306 51.560 1.00 97.56 260 ARG A N 1
ATOM 2012 C CA . ARG A 1 260 ? -32.349 -1.593 51.964 1.00 97.56 260 ARG A CA 1
ATOM 2013 C C . ARG A 1 260 ? -32.470 -2.941 52.661 1.00 97.56 260 ARG A C 1
ATOM 2015 O O . ARG A 1 260 ? -33.099 -3.024 53.710 1.00 97.56 260 ARG A O 1
ATOM 2022 N N . VAL A 1 261 ? -31.841 -3.983 52.114 1.00 98.00 261 VAL A N 1
ATOM 2023 C CA . VAL A 1 261 ? -31.842 -5.316 52.732 1.00 98.00 261 VAL A CA 1
ATOM 2024 C C . VAL A 1 261 ? -31.178 -5.280 54.108 1.00 98.00 261 VAL A C 1
ATOM 2026 O O . VAL A 1 261 ? -31.729 -5.855 55.042 1.00 98.00 261 VAL A O 1
ATOM 2029 N N . LYS A 1 262 ? -30.045 -4.581 54.272 1.00 97.56 262 LYS A N 1
ATOM 2030 C CA . LYS A 1 262 ? -29.407 -4.397 55.589 1.00 97.56 262 LYS A CA 1
ATOM 2031 C C . LYS A 1 262 ? -30.357 -3.728 56.583 1.00 97.56 262 LYS A C 1
ATOM 2033 O O . LYS A 1 262 ? -30.547 -4.268 57.667 1.00 97.56 262 LYS A O 1
ATOM 2038 N N . SER A 1 263 ? -31.014 -2.637 56.183 1.00 97.56 263 SER A N 1
ATOM 2039 C CA . SER A 1 263 ? -32.006 -1.950 57.023 1.00 97.56 263 SER A CA 1
ATOM 2040 C C . SER A 1 263 ? -33.150 -2.878 57.433 1.00 97.56 263 SER A C 1
ATOM 2042 O O . SER A 1 263 ? -33.478 -2.965 58.610 1.00 97.56 263 SER A O 1
ATOM 2044 N N . SER A 1 264 ? -33.729 -3.628 56.489 1.00 97.25 264 SER A N 1
ATOM 2045 C CA . SER A 1 264 ? -34.799 -4.584 56.797 1.00 97.25 264 SER A CA 1
ATOM 2046 C C . SER A 1 264 ? -34.331 -5.718 57.712 1.00 97.25 264 SER A C 1
ATOM 2048 O O . SER A 1 264 ? -35.085 -6.152 58.578 1.00 97.25 264 SER A O 1
ATOM 2050 N N . VAL A 1 265 ? -33.095 -6.203 57.556 1.00 98.00 265 VAL A N 1
ATOM 2051 C CA . VAL A 1 265 ? -32.517 -7.211 58.459 1.00 98.00 265 VAL A CA 1
ATOM 2052 C C . VAL A 1 265 ? -32.352 -6.650 59.872 1.00 98.00 265 VAL A C 1
ATOM 2054 O O . VAL A 1 265 ? -32.674 -7.347 60.834 1.00 98.00 265 VAL A O 1
ATOM 2057 N N . ASP A 1 266 ? -31.890 -5.409 60.014 1.00 97.38 266 ASP A N 1
ATOM 2058 C CA . ASP A 1 266 ? -31.731 -4.765 61.320 1.00 97.38 266 ASP A CA 1
ATOM 2059 C C . ASP A 1 266 ? -33.088 -4.460 61.982 1.00 97.38 266 ASP A C 1
ATOM 2061 O O . ASP A 1 266 ? -33.247 -4.678 63.185 1.00 97.38 266 ASP A O 1
ATOM 2065 N N . GLU A 1 267 ? -34.108 -4.078 61.207 1.00 96.81 267 GLU A N 1
ATOM 2066 C CA . GLU A 1 267 ? -35.490 -3.949 61.692 1.00 96.81 267 GLU A CA 1
ATOM 2067 C C . GLU A 1 267 ? -36.057 -5.290 62.173 1.00 96.81 267 GLU A C 1
ATOM 2069 O O . GLU A 1 267 ? -36.594 -5.372 63.278 1.00 96.81 267 GLU A O 1
ATOM 2074 N N . VAL A 1 268 ? -35.905 -6.363 61.388 1.00 97.56 268 VAL A N 1
ATOM 2075 C CA . VAL A 1 268 ? -36.368 -7.707 61.776 1.00 97.56 268 VAL A CA 1
ATOM 2076 C C . VAL A 1 268 ? -35.668 -8.185 63.047 1.00 97.56 268 VAL A C 1
ATOM 2078 O O . VAL A 1 268 ? -36.318 -8.785 63.907 1.00 97.56 268 VAL A O 1
ATOM 2081 N N . ARG A 1 269 ? -34.368 -7.904 63.206 1.00 97.19 269 ARG A N 1
ATOM 2082 C CA . ARG A 1 269 ? -33.630 -8.188 64.447 1.00 97.19 269 ARG A CA 1
ATOM 2083 C C . ARG A 1 269 ? -34.213 -7.424 65.631 1.00 97.19 269 ARG A C 1
ATOM 2085 O O . ARG A 1 269 ? -34.559 -8.053 66.623 1.00 97.19 269 ARG A O 1
ATOM 2092 N N . SER A 1 270 ? -34.419 -6.113 65.497 1.00 97.00 270 SER A N 1
ATOM 2093 C CA . SER A 1 270 ? -35.017 -5.295 66.560 1.00 97.00 270 SER A CA 1
ATOM 2094 C C . SER A 1 270 ? -36.419 -5.777 66.946 1.00 97.00 270 SER A C 1
ATOM 2096 O O . SER A 1 270 ? -36.747 -5.843 68.129 1.00 97.00 270 SER A O 1
ATOM 2098 N N . VAL A 1 271 ? -37.253 -6.133 65.965 1.00 97.44 271 VAL A N 1
ATOM 2099 C CA . VAL A 1 271 ? -38.597 -6.676 66.213 1.00 97.44 271 VAL A CA 1
ATOM 2100 C C . VAL A 1 271 ? -38.518 -8.038 66.907 1.00 97.44 271 VAL A C 1
ATOM 2102 O O . VAL A 1 271 ? -39.310 -8.312 67.806 1.00 97.44 271 VAL A O 1
ATOM 2105 N N . SER A 1 272 ? -37.559 -8.885 66.532 1.00 97.62 272 SER A N 1
ATOM 2106 C CA . SER A 1 272 ? -37.349 -10.186 67.181 1.00 97.62 272 SER A CA 1
ATOM 2107 C C . SER A 1 272 ? -36.904 -10.034 68.643 1.00 97.62 272 SER A C 1
ATOM 2109 O O . SER A 1 272 ? -37.398 -10.759 69.510 1.00 97.62 272 SER A O 1
ATOM 2111 N N . ASP A 1 273 ? -36.046 -9.055 68.942 1.00 96.94 273 ASP A N 1
ATOM 2112 C CA . ASP A 1 273 ? -35.636 -8.722 70.314 1.00 96.94 273 ASP A CA 1
ATOM 2113 C C . ASP A 1 273 ? -36.819 -8.187 71.143 1.00 96.94 273 ASP A C 1
ATOM 2115 O O . ASP A 1 273 ? -36.990 -8.545 72.311 1.00 96.94 273 ASP A O 1
ATOM 2119 N N . ASP A 1 274 ? -37.687 -7.367 70.544 1.00 96.69 274 ASP A N 1
ATOM 2120 C CA . ASP A 1 274 ? -38.924 -6.896 71.179 1.00 96.69 274 ASP A CA 1
ATOM 2121 C C . ASP A 1 274 ? -39.897 -8.037 71.485 1.00 96.69 274 ASP A C 1
ATOM 2123 O O . ASP A 1 274 ? -40.504 -8.062 72.559 1.00 96.69 274 ASP A O 1
ATOM 2127 N N . VAL A 1 275 ? -40.058 -8.982 70.556 1.00 97.19 275 VAL A N 1
ATOM 2128 C CA . VAL A 1 275 ? -40.905 -10.166 70.751 1.00 97.19 275 VAL A CA 1
ATOM 2129 C C . VAL A 1 275 ? -40.350 -11.046 71.868 1.00 97.19 275 VAL A C 1
ATOM 2131 O O . VAL A 1 275 ? -41.126 -11.471 72.721 1.00 97.19 275 VAL A O 1
ATOM 2134 N N . THR A 1 276 ? -39.033 -11.259 71.923 1.00 97.12 276 THR A N 1
ATOM 2135 C CA . THR A 1 276 ? -38.385 -12.024 73.003 1.00 97.12 276 THR A CA 1
ATOM 2136 C C . THR A 1 276 ? -38.667 -11.393 74.366 1.00 97.12 276 THR A C 1
ATOM 2138 O O . THR A 1 276 ? -39.247 -12.046 75.228 1.00 97.12 276 THR A O 1
ATOM 2141 N N . ARG A 1 277 ? -38.408 -10.086 74.525 1.00 95.62 277 ARG A N 1
ATOM 2142 C CA . ARG A 1 277 ? -38.680 -9.362 75.783 1.00 95.62 277 ARG A CA 1
ATOM 2143 C C . ARG A 1 277 ? -40.154 -9.372 76.184 1.00 95.62 277 ARG A C 1
ATOM 2145 O O . ARG A 1 277 ? -40.490 -9.416 77.364 1.00 95.62 277 ARG A O 1
ATOM 2152 N N . ARG A 1 278 ? -41.066 -9.287 75.211 1.00 96.00 278 ARG A N 1
ATOM 2153 C CA . ARG A 1 278 ? -42.510 -9.393 75.479 1.00 96.00 278 ARG A CA 1
ATOM 2154 C C . ARG A 1 278 ? -42.906 -10.799 75.901 1.00 96.00 278 ARG A C 1
ATOM 2156 O O . ARG A 1 278 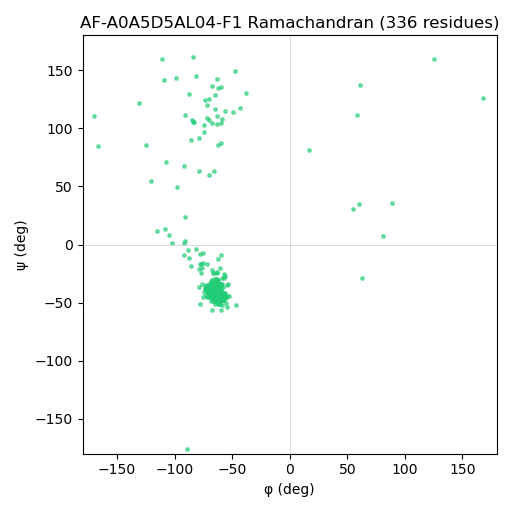? -43.797 -10.922 76.729 1.00 96.00 278 ARG A O 1
ATOM 2163 N N . THR A 1 279 ? -42.267 -11.817 75.336 1.00 97.31 279 THR A N 1
ATOM 2164 C CA . THR A 1 279 ? -42.506 -13.216 75.698 1.00 97.31 279 THR A CA 1
ATOM 2165 C C . THR A 1 279 ? -42.036 -13.478 77.126 1.00 97.31 279 THR A C 1
ATOM 2167 O O . THR A 1 279 ? -42.824 -13.994 77.904 1.00 97.31 279 THR A O 1
ATOM 2170 N N . GLU A 1 280 ? -40.839 -13.012 77.505 1.00 95.44 280 GLU A N 1
ATOM 2171 C CA . GLU A 1 280 ? -40.336 -13.066 78.892 1.00 95.44 280 GLU A CA 1
ATOM 2172 C C . GLU A 1 280 ? -41.306 -12.388 79.871 1.00 95.44 280 GLU A C 1
ATOM 2174 O O . GLU A 1 280 ? -41.687 -12.965 80.878 1.00 95.44 280 GLU A O 1
ATOM 2179 N N . ARG A 1 281 ? -41.814 -11.196 79.532 1.00 96.44 281 ARG A N 1
ATOM 2180 C CA . ARG A 1 281 ? -42.770 -10.490 80.400 1.00 96.44 281 ARG A CA 1
ATOM 2181 C C . ARG A 1 281 ? -44.132 -11.183 80.512 1.00 96.44 281 ARG A C 1
ATOM 2183 O O . ARG A 1 281 ? -44.833 -10.993 81.500 1.00 96.44 281 ARG A O 1
ATOM 2190 N N . ILE A 1 282 ? -44.564 -11.888 79.466 1.00 96.00 282 ILE A N 1
ATOM 2191 C CA . ILE A 1 282 ? -45.790 -12.698 79.512 1.00 96.00 282 ILE A CA 1
ATOM 2192 C C . ILE A 1 282 ? -45.573 -13.911 80.416 1.00 96.00 282 ILE A C 1
ATOM 2194 O O . ILE A 1 282 ? -46.493 -14.251 81.148 1.00 96.00 282 ILE A O 1
ATOM 2198 N N . ASP A 1 283 ? -44.385 -14.514 80.376 1.00 96.44 283 ASP A N 1
ATOM 2199 C CA . ASP A 1 283 ? -43.983 -15.619 81.253 1.00 96.44 283 ASP A CA 1
ATOM 2200 C C . ASP A 1 283 ? -44.027 -15.179 82.726 1.00 96.44 283 ASP A C 1
ATOM 2202 O O . ASP A 1 283 ? -44.777 -15.753 83.510 1.00 96.44 283 ASP A O 1
ATOM 2206 N N . ASP A 1 284 ? -43.385 -14.050 83.060 1.00 95.62 284 ASP A N 1
ATOM 2207 C CA . ASP A 1 284 ? -43.421 -13.468 84.413 1.00 95.62 284 ASP A CA 1
ATOM 2208 C C . ASP A 1 284 ? -44.864 -13.194 84.895 1.00 95.62 284 ASP A C 1
ATOM 2210 O O . ASP A 1 284 ? -45.230 -13.476 86.036 1.00 95.62 284 ASP A O 1
ATOM 2214 N N . LEU A 1 285 ? -45.715 -12.645 84.018 1.00 96.06 285 LEU A N 1
ATOM 2215 C CA . LEU A 1 285 ? -47.125 -12.380 84.329 1.00 96.06 285 LEU A CA 1
ATOM 2216 C C . LEU A 1 285 ? -47.938 -13.667 84.498 1.00 96.06 285 LEU A C 1
ATOM 2218 O O . LEU A 1 285 ? -48.870 -13.689 85.302 1.00 96.06 285 LEU A O 1
ATOM 2222 N N . ALA A 1 286 ? -47.632 -14.712 83.729 1.00 95.06 286 ALA A N 1
ATOM 2223 C CA . ALA A 1 286 ? -48.279 -16.008 83.862 1.00 95.06 286 ALA A CA 1
ATOM 2224 C C . ALA A 1 286 ? -47.923 -16.657 85.210 1.00 95.06 286 ALA A C 1
ATOM 2226 O O . ALA A 1 286 ? -48.828 -17.164 85.875 1.00 95.06 286 ALA A O 1
ATOM 2227 N N . ASP A 1 287 ? -46.667 -16.544 85.653 1.00 95.06 287 ASP A N 1
ATOM 2228 C CA . ASP A 1 287 ? -46.208 -16.999 86.972 1.00 95.06 287 ASP A CA 1
ATOM 2229 C C . ASP A 1 287 ? -46.893 -16.227 88.119 1.00 95.06 287 ASP A C 1
ATOM 2231 O O . ASP A 1 287 ? -47.405 -16.823 89.074 1.00 95.06 287 ASP A O 1
ATOM 2235 N N . GLU A 1 288 ? -46.985 -14.893 88.026 1.00 93.94 288 GLU A N 1
ATOM 2236 C CA . GLU A 1 288 ? -47.730 -14.071 88.999 1.00 93.94 288 GLU A CA 1
ATOM 2237 C C . GLU A 1 288 ? -49.226 -14.432 89.034 1.00 93.94 288 GLU A C 1
ATOM 2239 O O . GLU A 1 288 ? -49.858 -14.474 90.102 1.00 93.94 288 GLU A O 1
ATOM 2244 N N . GLN A 1 289 ? -49.811 -14.706 87.865 1.00 94.75 289 GLN A N 1
ATOM 2245 C CA . GLN A 1 289 ? -51.207 -15.103 87.740 1.00 94.75 289 GLN A CA 1
ATOM 2246 C C . GLN A 1 289 ? -51.454 -16.497 88.335 1.00 94.75 289 GLN A C 1
ATOM 2248 O O . GLN A 1 289 ? -52.475 -16.686 88.998 1.00 94.75 289 GLN A O 1
ATOM 2253 N N . GLU A 1 290 ? -50.533 -17.450 88.171 1.00 96.31 290 GLU A N 1
ATOM 2254 C CA . GLU A 1 290 ? -50.590 -18.759 88.834 1.00 96.31 290 GLU A CA 1
ATOM 2255 C C . GLU A 1 290 ? -50.552 -18.609 90.361 1.00 96.31 290 GLU A C 1
ATOM 2257 O O . GLU A 1 290 ? -51.373 -19.206 91.065 1.00 96.31 290 GLU A O 1
ATOM 2262 N N . GLY A 1 291 ? -49.657 -17.765 90.883 1.00 91.88 291 GLY A N 1
ATOM 2263 C CA . GLY A 1 291 ? -49.582 -17.460 92.314 1.00 91.88 291 GLY A CA 1
ATOM 2264 C C . GLY A 1 291 ? -50.895 -16.892 92.858 1.00 91.88 291 GLY A C 1
ATOM 2265 O O . GLY A 1 291 ? -51.433 -17.397 93.845 1.00 91.88 291 GLY A O 1
ATOM 2266 N N . SER A 1 292 ? -51.460 -15.907 92.157 1.00 92.88 292 SER A N 1
ATOM 2267 C CA . SER A 1 292 ? -52.739 -15.281 92.519 1.00 92.88 292 SER A CA 1
ATOM 2268 C C . SER A 1 292 ? -53.900 -16.281 92.485 1.00 92.88 292 SER A C 1
ATOM 2270 O O . SER A 1 292 ? -54.751 -16.285 93.371 1.00 92.88 292 SER A O 1
ATOM 2272 N N . ILE A 1 293 ? -53.947 -17.158 91.474 1.00 94.19 293 ILE A N 1
ATOM 2273 C CA . ILE A 1 293 ? -54.972 -18.207 91.368 1.00 94.19 293 ILE A CA 1
ATOM 2274 C C . ILE A 1 293 ? -54.860 -19.201 92.529 1.00 94.19 293 ILE A C 1
ATOM 2276 O O . ILE A 1 293 ? -55.886 -19.596 93.083 1.00 94.19 293 ILE A O 1
ATOM 2280 N N . ASN A 1 294 ? -53.645 -19.589 92.921 1.00 93.38 294 ASN A N 1
ATOM 2281 C CA . ASN A 1 294 ? -53.430 -20.476 94.064 1.00 93.38 294 ASN A CA 1
ATOM 2282 C C . ASN A 1 294 ? -53.850 -19.824 95.392 1.00 93.38 294 ASN A C 1
ATOM 2284 O O . ASN A 1 294 ? -54.458 -20.490 96.231 1.00 93.38 294 ASN A O 1
ATOM 2288 N N . GLU A 1 295 ? -53.585 -18.529 95.573 1.00 92.62 295 GLU A N 1
ATOM 2289 C CA . GLU A 1 295 ? -54.048 -17.771 96.741 1.00 92.62 295 GLU A CA 1
ATOM 2290 C C . GLU A 1 295 ? -55.579 -17.692 96.788 1.00 92.62 295 GLU A C 1
ATOM 2292 O O . GLU A 1 295 ? -56.179 -18.073 97.794 1.00 92.62 295 GLU A O 1
ATOM 2297 N N . ILE A 1 296 ? -56.222 -17.321 95.674 1.00 94.00 296 ILE A N 1
ATOM 2298 C CA . ILE A 1 296 ? -57.688 -17.299 95.553 1.00 94.00 296 ILE A CA 1
ATOM 2299 C C . ILE A 1 296 ? -58.277 -18.686 95.834 1.00 94.00 296 IL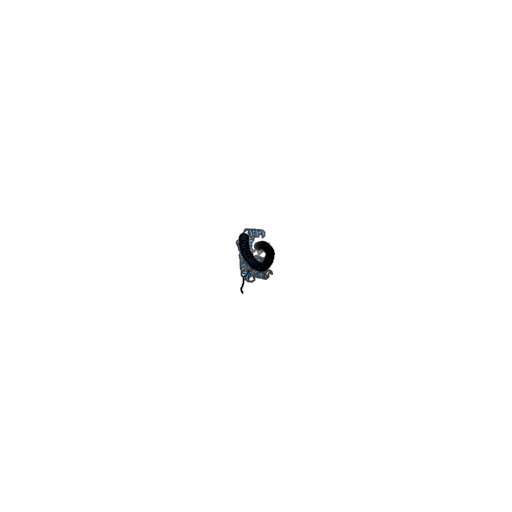E A C 1
ATOM 2301 O O . ILE A 1 296 ? -59.284 -18.797 96.527 1.00 94.00 296 ILE A O 1
ATOM 2305 N N . ALA A 1 297 ? -57.672 -19.764 95.331 1.00 92.81 297 ALA A N 1
ATOM 2306 C CA . ALA A 1 297 ? -58.127 -21.126 95.614 1.00 92.81 297 ALA A CA 1
ATOM 2307 C C . ALA A 1 297 ? -58.017 -21.480 97.111 1.00 92.81 297 ALA A C 1
ATOM 2309 O O . ALA A 1 297 ? -58.893 -22.161 97.658 1.00 92.81 297 ALA A O 1
ATOM 2310 N N . GLY A 1 298 ? -56.971 -20.990 97.784 1.00 90.94 298 GLY A N 1
ATOM 2311 C CA . GLY A 1 298 ? -56.810 -21.087 99.234 1.00 90.94 298 GLY A CA 1
ATOM 2312 C C . GLY A 1 298 ? -57.889 -20.313 99.995 1.00 90.94 298 GLY A C 1
ATOM 2313 O O . GLY A 1 298 ? -58.525 -20.873 100.890 1.00 90.94 298 GLY A O 1
ATOM 2314 N N . GLU A 1 299 ? -58.163 -19.067 99.603 1.00 90.81 299 GLU A N 1
ATOM 2315 C CA . GLU A 1 299 ? -59.243 -18.257 100.179 1.00 90.81 299 GLU A CA 1
ATOM 2316 C C . GLU A 1 299 ? -60.622 -18.876 99.938 1.00 90.81 299 GLU A C 1
ATOM 2318 O O . GLU A 1 299 ? -61.424 -18.941 100.864 1.00 90.81 299 GLU A O 1
ATOM 2323 N N . ILE A 1 300 ? -60.897 -19.393 98.735 1.00 93.62 300 ILE A N 1
ATOM 2324 C CA . ILE A 1 300 ? -62.143 -20.107 98.415 1.00 93.62 300 ILE A CA 1
ATOM 2325 C C . ILE A 1 300 ? -62.284 -21.358 99.285 1.00 93.62 300 ILE A C 1
ATOM 2327 O O . ILE A 1 300 ? -63.390 -21.666 99.731 1.00 93.62 300 ILE A O 1
ATOM 2331 N N . SER A 1 301 ? -61.189 -22.068 99.567 1.00 88.94 301 SER A N 1
ATOM 2332 C CA . SER A 1 301 ? -61.213 -23.210 100.488 1.00 88.94 301 SER A CA 1
ATOM 2333 C C . SER A 1 301 ? -61.506 -22.769 101.926 1.00 88.94 301 SER A C 1
ATOM 2335 O O . SER A 1 301 ? -62.307 -23.409 102.604 1.00 88.94 301 SER A O 1
ATOM 2337 N N . GLY A 1 302 ? -60.935 -21.648 102.382 1.00 89.19 302 GLY A N 1
ATOM 2338 C CA . GLY A 1 302 ? -61.250 -21.053 103.688 1.00 89.19 302 GLY A CA 1
ATOM 2339 C C . GLY A 1 302 ? -62.691 -20.536 103.787 1.00 89.19 302 GLY A C 1
ATOM 2340 O O . GLY A 1 302 ? -63.370 -20.749 104.793 1.00 89.19 302 GLY A O 1
ATOM 2341 N N . LEU A 1 303 ? -63.202 -19.916 102.723 1.00 90.38 303 LEU A N 1
ATOM 2342 C CA . LEU A 1 303 ? -64.604 -19.522 102.595 1.00 90.38 303 LEU A CA 1
ATOM 2343 C C . LEU A 1 303 ? -65.523 -20.744 102.588 1.00 90.38 303 LEU A C 1
ATOM 2345 O O . LEU A 1 303 ? -66.564 -20.724 103.228 1.00 90.38 303 LEU A O 1
ATOM 2349 N N . SER A 1 304 ? -65.131 -21.833 101.929 1.00 89.88 304 SER A N 1
ATOM 2350 C CA . SER A 1 304 ? -65.900 -23.082 101.951 1.00 89.88 304 SER A CA 1
ATOM 2351 C C . SER A 1 304 ? -65.943 -23.681 103.358 1.00 89.88 304 SER A C 1
ATOM 2353 O O . SER A 1 304 ? -67.012 -24.069 103.813 1.00 89.88 304 SER A O 1
ATOM 2355 N N . ALA A 1 305 ? -64.823 -23.667 104.090 1.00 88.00 305 ALA A N 1
ATOM 2356 C CA . ALA A 1 305 ? -64.776 -24.119 105.480 1.00 88.00 305 ALA A CA 1
ATOM 2357 C C . ALA A 1 305 ? -65.639 -23.250 106.412 1.00 88.00 305 ALA A C 1
ATOM 2359 O O . ALA A 1 305 ? -66.348 -23.779 107.260 1.00 88.00 305 ALA A O 1
ATOM 2360 N N . THR A 1 306 ? -65.632 -21.925 106.235 1.00 88.00 306 THR A N 1
ATOM 2361 C CA . THR A 1 306 ? -66.517 -21.029 107.003 1.00 88.00 306 THR A CA 1
ATOM 2362 C C . THR A 1 306 ? -67.984 -21.179 106.608 1.00 88.00 306 THR A C 1
ATOM 2364 O O . THR A 1 306 ? -68.844 -21.098 107.477 1.00 88.00 306 THR A O 1
ATOM 2367 N N . VAL A 1 307 ? -68.304 -21.448 105.337 1.00 90.56 307 VAL A N 1
ATOM 2368 C CA . VAL A 1 307 ? -69.667 -21.811 104.912 1.00 90.56 307 VAL A CA 1
ATOM 2369 C C . VAL A 1 307 ? -70.109 -23.113 105.579 1.00 90.56 307 VAL A C 1
ATOM 2371 O O . VAL A 1 307 ? -71.242 -23.191 106.043 1.00 90.56 307 VAL A O 1
ATOM 2374 N N . GLU A 1 308 ? -69.226 -24.104 105.680 1.00 87.81 308 GLU A N 1
ATOM 2375 C CA . GLU A 1 308 ? -69.511 -25.373 106.354 1.00 87.81 308 GLU A CA 1
ATOM 2376 C C . GLU A 1 308 ? -69.662 -25.199 107.876 1.00 87.81 308 GLU A C 1
ATOM 2378 O O . GLU A 1 308 ? -70.566 -25.772 108.478 1.00 87.81 308 GLU A O 1
ATOM 2383 N N . GLU A 1 309 ? -68.877 -24.317 108.499 1.00 87.94 309 GLU A N 1
ATOM 2384 C CA . GLU A 1 309 ? -69.029 -23.940 109.911 1.00 87.94 309 GLU A CA 1
ATOM 2385 C C . GLU A 1 309 ? -70.312 -23.128 110.168 1.00 87.94 309 GLU A C 1
ATOM 2387 O O . GLU A 1 309 ? -70.972 -23.321 111.190 1.00 87.94 309 GLU A O 1
ATOM 2392 N N . ILE A 1 310 ? -70.711 -22.241 109.248 1.00 88.00 310 ILE A N 1
ATOM 2393 C CA . ILE A 1 310 ? -71.994 -21.523 109.311 1.00 88.00 310 ILE A CA 1
ATOM 2394 C C . ILE A 1 310 ? -73.151 -22.502 109.149 1.00 88.00 310 ILE A C 1
ATOM 2396 O O . ILE A 1 310 ? -74.128 -22.393 109.884 1.00 88.00 310 ILE A O 1
ATOM 2400 N N . ALA A 1 311 ? -73.055 -23.450 108.217 1.00 87.38 311 ALA A N 1
ATOM 2401 C CA . ALA A 1 311 ? -74.062 -24.488 108.041 1.00 87.38 311 ALA A CA 1
ATOM 2402 C C . ALA A 1 311 ? -74.179 -25.350 109.307 1.00 87.38 311 ALA A C 1
ATOM 2404 O O . ALA A 1 311 ? -75.282 -25.510 109.821 1.00 87.38 311 ALA A O 1
ATOM 2405 N N . SER A 1 312 ? -73.054 -25.789 109.881 1.00 86.75 312 SER A N 1
ATOM 2406 C CA . SER A 1 312 ? -73.029 -26.537 111.144 1.00 86.75 312 SER A CA 1
ATOM 2407 C C . SER A 1 312 ? -73.596 -25.726 112.315 1.00 86.75 312 SER A C 1
ATOM 2409 O O . SER A 1 312 ? -74.349 -26.267 113.119 1.00 86.75 312 SER A O 1
ATOM 2411 N N . ASN A 1 313 ? -73.282 -24.431 112.420 1.00 85.56 313 ASN A N 1
ATOM 2412 C CA . ASN A 1 313 ? -73.870 -23.555 113.437 1.00 85.56 313 ASN A CA 1
ATOM 2413 C C . ASN A 1 313 ? -75.364 -23.324 113.198 1.00 85.56 313 ASN A C 1
ATOM 2415 O O . ASN A 1 313 ? -76.128 -23.250 114.152 1.00 85.56 313 ASN A O 1
ATOM 2419 N N . ALA A 1 314 ? -75.806 -23.193 111.948 1.00 88.69 314 ALA A N 1
ATOM 2420 C CA . ALA A 1 314 ? -77.220 -23.055 111.621 1.00 88.69 314 ALA A CA 1
ATOM 2421 C C . ALA A 1 314 ? -77.995 -24.334 111.976 1.00 88.69 314 ALA A C 1
ATOM 2423 O O . ALA A 1 314 ? -79.093 -24.240 112.522 1.00 88.69 314 ALA A O 1
ATOM 2424 N N . GLU A 1 315 ? -77.412 -25.511 111.739 1.00 83.19 315 GLU A N 1
ATOM 2425 C CA . GLU A 1 315 ? -77.951 -26.801 112.182 1.00 83.19 315 GLU A CA 1
ATOM 2426 C C . GLU A 1 315 ? -77.979 -26.909 113.716 1.00 83.19 315 GLU A C 1
ATOM 2428 O O . GLU A 1 315 ? -78.987 -27.329 114.284 1.00 83.19 315 GLU A O 1
ATOM 2433 N N . GLU A 1 316 ? -76.932 -26.462 114.415 1.00 84.19 316 GLU A N 1
ATOM 2434 C CA . GLU A 1 316 ? -76.885 -26.441 115.883 1.00 84.19 316 GLU A CA 1
ATOM 2435 C C . GLU A 1 316 ? -77.892 -25.452 116.492 1.00 84.19 316 GLU A C 1
ATOM 2437 O O . GLU A 1 316 ? -78.572 -25.774 117.472 1.00 84.19 316 GLU A O 1
ATOM 2442 N N . VAL A 1 317 ? -78.040 -24.264 115.898 1.00 88.56 317 VAL A N 1
ATOM 2443 C CA . VAL A 1 317 ? -79.067 -23.283 116.268 1.00 88.56 317 VAL A CA 1
ATOM 2444 C C . VAL A 1 317 ? -80.450 -23.866 116.020 1.00 88.56 317 VAL A C 1
ATOM 2446 O O . VAL A 1 317 ? -81.289 -23.763 116.904 1.00 88.56 317 VAL A O 1
ATOM 2449 N N . SER A 1 318 ? -80.681 -24.532 114.885 1.00 84.62 318 SER A N 1
ATOM 2450 C CA . SER A 1 318 ? -81.953 -25.206 114.604 1.00 84.62 318 SER A CA 1
ATOM 2451 C C . SER A 1 318 ? -82.264 -26.273 115.655 1.00 84.62 318 SER A C 1
ATOM 2453 O O . SER A 1 318 ? -83.355 -26.273 116.215 1.00 84.62 318 SER A O 1
ATOM 2455 N N . ALA A 1 319 ? -81.297 -27.127 115.999 1.00 83.31 319 ALA A N 1
ATOM 2456 C CA . ALA A 1 319 ? -81.468 -28.159 117.023 1.00 83.31 319 ALA A CA 1
ATOM 2457 C C . ALA A 1 319 ? -81.667 -27.573 118.435 1.00 83.31 319 ALA A C 1
ATOM 2459 O O . ALA A 1 319 ? -82.377 -28.135 119.270 1.00 83.31 319 ALA A O 1
ATOM 2460 N N . THR A 1 320 ? -81.028 -26.442 118.735 1.00 80.94 320 THR A N 1
ATOM 2461 C CA . THR A 1 320 ? -81.216 -25.723 120.003 1.00 80.94 320 THR A CA 1
ATOM 2462 C C . THR A 1 320 ? -82.573 -25.028 120.046 1.00 80.94 320 THR A C 1
ATOM 2464 O O . THR A 1 320 ? -83.220 -25.037 121.090 1.00 80.94 320 THR A O 1
ATOM 2467 N N . SER A 1 321 ? -83.027 -24.470 118.924 1.00 86.19 321 SER A N 1
ATOM 2468 C CA . SER A 1 321 ? -84.366 -23.909 118.764 1.00 86.19 321 SER A CA 1
ATOM 2469 C C . SER A 1 321 ? -85.445 -24.978 118.913 1.00 86.19 321 SER A C 1
ATOM 2471 O O . SER A 1 321 ? -86.375 -24.733 119.668 1.00 86.19 321 SER A O 1
ATOM 2473 N N . GLU A 1 322 ? -85.292 -26.168 118.321 1.00 81.69 322 GLU A N 1
ATOM 2474 C CA . GLU A 1 322 ? -86.209 -27.304 118.536 1.00 81.69 322 GLU A CA 1
ATOM 2475 C C . GLU A 1 322 ? -86.258 -27.724 120.010 1.00 81.69 322 GLU A C 1
ATOM 2477 O O . GLU A 1 322 ? -87.339 -27.894 120.561 1.00 81.69 322 GLU A O 1
ATOM 2482 N N . ARG A 1 323 ? -85.112 -27.815 120.702 1.00 77.50 323 ARG A N 1
ATOM 2483 C CA . ARG A 1 323 ? -85.110 -28.086 122.155 1.00 77.50 323 ARG A CA 1
ATOM 2484 C C . ARG A 1 323 ? -85.749 -26.973 122.976 1.00 77.50 323 ARG A C 1
ATOM 2486 O O . ARG A 1 323 ? -86.348 -27.250 124.008 1.00 77.50 323 ARG A O 1
ATOM 2493 N N . ALA A 1 324 ? -85.557 -25.715 122.591 1.00 81.88 324 ALA A N 1
ATOM 2494 C CA . ALA A 1 324 ? -86.179 -24.588 123.274 1.00 81.88 324 ALA A CA 1
ATOM 2495 C C . ALA A 1 324 ? -87.695 -24.566 123.038 1.00 81.88 324 ALA A C 1
ATOM 2497 O O . ALA A 1 324 ? -88.437 -24.210 123.950 1.00 81.88 324 ALA A O 1
ATOM 2498 N N . GLU A 1 325 ? -88.149 -24.961 121.850 1.00 79.69 325 GLU A N 1
ATOM 2499 C CA . GLU A 1 325 ? -89.559 -25.142 121.511 1.00 79.69 325 GLU A CA 1
ATOM 2500 C C . GLU A 1 325 ? -90.165 -26.307 122.302 1.00 79.69 325 GLU A C 1
ATOM 2502 O O . GLU A 1 325 ? -91.145 -26.087 123.001 1.00 79.69 325 GLU A O 1
ATOM 2507 N N . GLU A 1 326 ? -89.519 -27.476 122.339 1.00 77.69 326 GLU A N 1
ATOM 2508 C CA . GLU A 1 326 ? -89.940 -28.631 123.151 1.00 77.69 326 GLU A CA 1
ATOM 2509 C C . GLU A 1 326 ? -89.981 -28.295 124.650 1.00 77.69 326 GLU A C 1
ATOM 2511 O O . GLU A 1 326 ? -90.958 -28.595 125.326 1.00 77.69 326 GLU A O 1
ATOM 2516 N N . LEU A 1 327 ? -88.974 -27.584 125.178 1.00 77.69 327 LEU A N 1
ATOM 2517 C CA . LEU A 1 327 ? -88.984 -27.105 126.564 1.00 77.69 327 LEU A CA 1
ATOM 2518 C C . LEU A 1 327 ? -90.116 -26.096 126.810 1.00 77.69 327 LEU A C 1
ATOM 2520 O O . LEU A 1 327 ? -90.675 -26.050 127.905 1.00 77.69 327 LEU A O 1
ATOM 2524 N N . THR A 1 328 ? -90.441 -25.259 125.823 1.00 79.50 328 THR A N 1
ATOM 2525 C CA . THR A 1 328 ? -91.551 -24.303 125.923 1.00 79.50 328 THR A CA 1
ATOM 2526 C C . THR A 1 328 ? -92.895 -25.024 125.879 1.00 79.50 328 THR A C 1
ATOM 2528 O O . THR A 1 328 ? -93.764 -24.671 126.672 1.00 79.50 328 THR A O 1
ATOM 2531 N N . ASP A 1 329 ? -93.057 -26.047 125.041 1.00 74.00 329 ASP A N 1
ATOM 2532 C CA . ASP A 1 329 ? -94.239 -26.914 125.012 1.00 74.00 329 ASP A CA 1
ATOM 2533 C C . ASP A 1 329 ? -94.387 -27.677 126.333 1.00 74.00 329 ASP A C 1
ATOM 2535 O O . ASP A 1 329 ? -95.425 -27.545 126.973 1.00 74.00 329 ASP A O 1
ATOM 2539 N N . ASP A 1 330 ? -93.330 -28.318 126.847 1.00 68.56 330 ASP A N 1
ATOM 2540 C CA . ASP A 1 330 ? -93.329 -28.960 128.173 1.00 68.56 330 ASP A CA 1
ATOM 2541 C C . ASP A 1 330 ? -93.699 -27.961 129.283 1.00 68.56 330 ASP A C 1
ATOM 2543 O O . ASP A 1 330 ? -94.472 -28.270 130.190 1.00 68.56 330 ASP A O 1
ATOM 2547 N N . THR A 1 331 ? -93.180 -26.729 129.225 1.00 71.31 331 THR A N 1
ATOM 2548 C CA . THR A 1 331 ? -93.527 -25.675 130.195 1.00 71.31 331 THR A CA 1
ATOM 2549 C C . THR A 1 331 ? -94.982 -25.221 130.032 1.00 71.31 331 THR A C 1
ATOM 2551 O O . THR A 1 331 ? -95.623 -24.877 131.024 1.00 71.31 331 THR A O 1
ATOM 2554 N N . THR A 1 332 ? -95.519 -25.228 128.810 1.00 63.12 332 THR A N 1
ATOM 2555 C CA . THR A 1 332 ? -96.906 -24.844 128.508 1.00 63.12 332 THR A CA 1
ATOM 2556 C C . THR A 1 332 ? -97.887 -25.930 128.941 1.00 63.12 332 THR A C 1
ATOM 2558 O O . THR A 1 332 ? -98.895 -25.601 129.563 1.00 63.12 332 THR A O 1
ATOM 2561 N N . ASP A 1 333 ? -97.562 -27.201 128.719 1.00 63.50 333 ASP A N 1
ATOM 2562 C CA . ASP A 1 333 ? -98.322 -28.355 129.202 1.00 63.50 333 ASP A CA 1
ATOM 2563 C C . ASP A 1 333 ? -98.285 -28.423 130.735 1.00 63.50 333 ASP A C 1
ATOM 2565 O O . ASP A 1 333 ? -99.331 -28.500 131.380 1.00 63.50 333 ASP A O 1
ATOM 2569 N N . THR A 1 334 ? -97.111 -28.236 131.352 1.00 62.53 334 THR A N 1
ATOM 2570 C CA . THR A 1 334 ? -96.989 -28.157 132.821 1.00 62.53 334 THR A CA 1
ATOM 2571 C C . THR A 1 334 ? -97.756 -26.954 133.395 1.00 62.53 334 THR A C 1
ATOM 2573 O O . THR A 1 334 ? -98.283 -27.026 134.504 1.00 62.53 334 THR A O 1
ATOM 2576 N N . ALA A 1 335 ? -97.847 -25.840 132.656 1.00 57.69 335 ALA A N 1
ATOM 2577 C CA . ALA A 1 335 ? -98.643 -24.673 133.040 1.00 57.69 335 ALA A CA 1
ATOM 2578 C C . ALA A 1 335 ? -100.152 -24.833 132.768 1.00 57.69 335 ALA A C 1
ATOM 2580 O O . ALA A 1 335 ? -100.943 -24.118 133.380 1.00 57.69 335 ALA A O 1
ATOM 2581 N N . GLN A 1 336 ? -100.567 -25.739 131.877 1.00 56.03 336 GLN A N 1
ATOM 2582 C CA . GLN A 1 336 ? -101.975 -26.094 131.653 1.00 56.03 336 GLN A CA 1
ATOM 2583 C C . GLN A 1 336 ? -102.473 -27.189 132.612 1.00 56.03 336 GLN A C 1
ATOM 2585 O O . GLN A 1 336 ? -103.683 -27.302 132.817 1.00 56.03 336 GLN A O 1
ATOM 2590 N N . GLU A 1 337 ? -101.570 -27.952 133.236 1.00 54.31 337 GLU A N 1
ATOM 2591 C CA . GLU A 1 337 ? -101.884 -28.968 134.254 1.00 54.31 337 GLU A CA 1
ATOM 2592 C C . GLU A 1 337 ? -101.847 -28.457 135.718 1.00 54.31 337 GLU A C 1
ATOM 2594 O O . GLU A 1 337 ? -102.120 -29.235 136.639 1.00 54.31 337 GLU A O 1
ATOM 2599 N N . ALA A 1 338 ? -101.571 -27.164 135.953 1.00 46.12 338 ALA A N 1
ATOM 2600 C CA . ALA A 1 338 ? -101.532 -26.511 137.277 1.00 46.12 338 ALA A CA 1
ATOM 2601 C C . ALA A 1 338 ? -102.733 -25.581 137.541 1.00 46.12 338 ALA A C 1
ATOM 2603 O O . ALA A 1 338 ? -103.248 -25.600 138.687 1.00 46.12 338 ALA A O 1
#

pLDDT: mean 83.08, std 17.74, range [29.14, 98.12]

Organism: NCBI:txid2448032

Radius of gyration: 67.83 Å; Cα contacts (8 Å, |Δi|>4): 201; chains: 1; bounding box: 156×45×211 Å

Mean predicted aligned error: 14.55 Å

InterPro domains:
  IPR012292 Globin/Protoglobin [G3DSA:1.10.490.10] (18-205)

Solvent-accessible surface area (backbone atoms only — not comparable to full-atom values): 18585 Å² total; per-residue (Å²): 133,81,89,87,83,84,80,75,77,84,71,86,80,76,74,76,70,65,54,60,71,47,82,45,43,58,69,56,49,52,50,31,29,60,75,43,64,54,46,76,66,31,3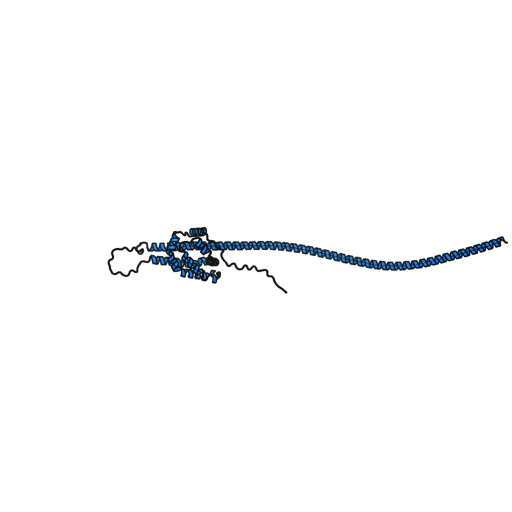7,54,46,31,44,74,43,36,68,54,36,60,72,43,24,68,62,46,17,51,48,27,55,51,43,39,65,72,33,86,41,34,82,72,47,61,72,78,73,58,54,73,54,46,40,49,52,42,33,52,46,42,59,52,70,24,66,58,63,90,42,32,69,50,50,21,56,50,54,50,26,70,59,49,27,49,37,46,58,41,26,66,66,45,46,56,57,26,44,48,48,53,55,59,49,52,51,48,45,47,48,51,51,43,49,64,75,68,52,69,90,74,86,67,73,88,76,78,88,73,96,72,87,83,76,83,77,87,56,70,74,76,42,99,47,44,69,57,55,43,51,51,50,41,50,54,50,45,50,28,50,54,20,54,53,44,26,54,50,51,51,46,53,48,33,49,50,51,26,50,51,53,50,51,54,54,50,51,56,52,48,53,56,50,51,56,51,48,59,48,50,51,53,51,48,55,52,50,51,56,51,48,52,56,51,50,55,52,47,54,51,47,51,55,50,49,53,53,51,51,52,53,51,54,50,52,50,54,51,50,53,52,50,50,55,49,50,53,53,48,51,55,50,49,53,54,47,52,52,51,51,53,50,51,52,51,51,51,49,53,51,50,51,50,50,51,51,48,49,51,48,50,52,49,49,49,55,48,49,51,52,52,49,51,52,47,48,53,51,48,53,58,60,73,76,108